Protein AF-A0A257M3D2-F1 (afdb_monomer)

Foldseek 3Di:
DWDDDDPKIWDADPVVRDIDIDDPDLPLVVVLCVQVPPDDDCCQSPQQHQPCPLPHGSVNCVAFQHRSNDNDDLQQWDWDFFAAPNATFIKIKTKGFPPWDWDQDQVQLWTWTDQDSNKIKTKFKDQPVPRRRFNKDWRDDDDRVCVVCPPGDDGDPGIDMTMITTPDHCVVRVGMDMDMDMDD

Mean predicted aligned error: 5.68 Å

Secondary structure (DSSP, 8-state):
-EEEETTEEEEE-TTT--EEEE----THHHHHHHHHTT---HHHHSTT--SS-SS--HHHHHHHT--TT-----S-SEEEEEEETTEEEEEEEEEEETT--EEEETTTTEEEEPPBTTBEEEEEEESSSS---B--EE--SSHHHHHHHTTPPPPPTTEEEEEEE-SS-TTT-S--EEEEEEE-

Sequence (184 aa):
WTKLDGANTWTFSQTT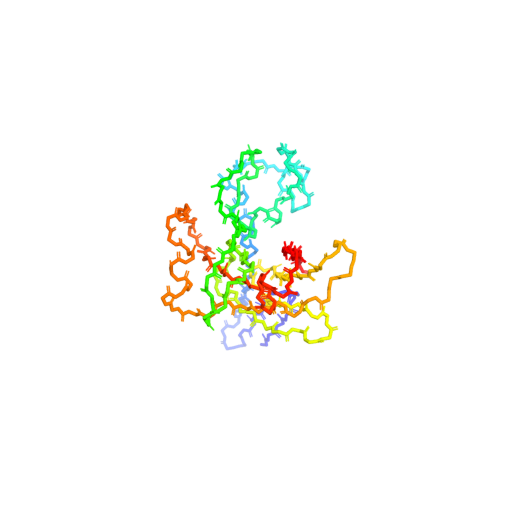GLLTLAVVTDPFIPWAATYFGAETNPAIIGKAADPDNDGLNNLAEFALNSAPNSSSNAGKIVGKVATVGGNSVLTLTLPVRNGATFTDDLTTHEEVSALTDGLIYRIQGTTDLSAWTLDVSEVGAGAERDAIQLGLPALDTGWTYRTFRAPGSVSSSASDFLRVKVTE

Radius of gyration: 19.45 Å; Cα contacts (8 Å, |Δi|>4): 367; chains: 1; bounding box: 41×32×67 Å

pLDDT: mean 93.88, std 5.86, range [67.69, 98.75]

Solvent-accessible surface area (backbone atoms only — not comparable to full-atom values): 10625 Å² total; per-residue (Å²): 91,76,45,76,60,85,80,25,39,37,39,39,40,84,92,76,73,45,76,45,74,49,71,66,74,62,58,58,59,69,52,50,37,75,79,54,58,87,68,78,55,56,72,55,76,25,55,84,15,47,64,48,69,66,85,54,27,38,46,50,22,65,45,43,75,54,56,72,81,45,64,66,84,77,62,53,67,45,75,47,78,43,64,55,96,89,30,48,20,51,28,42,32,33,40,33,51,60,86,58,48,72,44,77,36,80,90,60,16,23,30,33,34,48,82,38,84,70,32,31,45,38,34,38,15,19,65,74,89,74,60,54,63,32,56,29,43,72,56,61,91,50,70,56,42,52,62,71,55,58,88,55,60,86,71,62,95,63,46,43,83,46,40,34,29,52,65,78,30,55,92,81,42,94,50,78,46,77,50,78,47,74,46,113

Structure (mmCIF, N/CA/C/O backbone):
data_AF-A0A257M3D2-F1
#
_entry.id   AF-A0A257M3D2-F1
#
loop_
_atom_site.group_PDB
_atom_site.id
_atom_site.type_symbol
_atom_site.label_atom_id
_atom_site.label_alt_id
_atom_site.label_comp_id
_atom_site.label_asym_id
_atom_site.label_entity_id
_atom_site.label_seq_id
_atom_site.pdbx_PDB_ins_code
_atom_site.Cartn_x
_atom_site.Cartn_y
_atom_site.Cartn_z
_atom_site.occupancy
_atom_site.B_iso_or_equiv
_atom_site.auth_seq_id
_atom_site.auth_comp_id
_atom_site.auth_asym_id
_atom_site.auth_atom_id
_atom_site.pdbx_PDB_model_num
ATOM 1 N N . TRP A 1 1 ? 6.327 -1.575 37.706 1.00 88.31 1 TRP A N 1
ATOM 2 C CA . TRP A 1 1 ? 6.588 -2.671 36.755 1.00 88.31 1 TRP A CA 1
ATOM 3 C C . TRP A 1 1 ? 5.815 -2.396 35.478 1.00 88.31 1 TRP A C 1
ATOM 5 O O . TRP A 1 1 ? 4.838 -1.655 35.528 1.00 88.31 1 TRP A O 1
ATOM 15 N N . THR A 1 2 ? 6.249 -2.963 34.357 1.00 88.69 2 THR A N 1
ATOM 16 C CA . THR A 1 2 ? 5.555 -2.895 33.065 1.00 88.69 2 THR A CA 1
ATOM 17 C C . THR A 1 2 ? 5.035 -4.278 32.680 1.00 88.69 2 THR A C 1
ATOM 19 O O . THR A 1 2 ? 5.714 -5.277 32.918 1.00 88.69 2 THR A O 1
ATOM 22 N N . LYS A 1 3 ? 3.819 -4.352 32.132 1.00 89.19 3 LYS A N 1
ATOM 23 C CA . LYS A 1 3 ? 3.257 -5.568 31.529 1.00 89.19 3 LYS A CA 1
ATOM 24 C C . LYS A 1 3 ? 2.791 -5.244 30.122 1.00 89.19 3 LYS A C 1
ATOM 26 O O . LYS A 1 3 ? 2.023 -4.305 29.927 1.00 89.19 3 LYS A O 1
ATOM 31 N N . LEU A 1 4 ? 3.239 -6.059 29.181 1.00 82.19 4 LEU A N 1
ATOM 32 C CA . LEU A 1 4 ? 2.718 -6.075 27.825 1.00 82.19 4 LEU A CA 1
ATOM 33 C C . LEU A 1 4 ? 1.495 -6.993 27.779 1.00 82.19 4 LEU A C 1
ATOM 35 O O . LEU A 1 4 ? 1.513 -8.086 28.351 1.00 82.19 4 LEU A O 1
ATOM 39 N N . ASP A 1 5 ? 0.437 -6.525 27.134 1.00 77.12 5 ASP A N 1
ATOM 40 C CA . ASP A 1 5 ? -0.789 -7.275 26.876 1.00 77.12 5 ASP A CA 1
ATOM 41 C C . ASP A 1 5 ? -1.184 -7.050 25.413 1.00 77.12 5 ASP A C 1
ATOM 43 O O . ASP A 1 5 ? -1.788 -6.036 25.057 1.00 77.12 5 ASP A O 1
ATOM 47 N N . GLY A 1 6 ? -0.705 -7.933 24.534 1.00 74.88 6 GLY A N 1
ATOM 48 C CA . GLY A 1 6 ? -0.638 -7.644 23.101 1.00 74.88 6 GLY A CA 1
ATOM 49 C C . GLY A 1 6 ? 0.249 -6.422 22.830 1.00 74.88 6 GLY A C 1
ATOM 50 O O . GLY A 1 6 ? 1.371 -6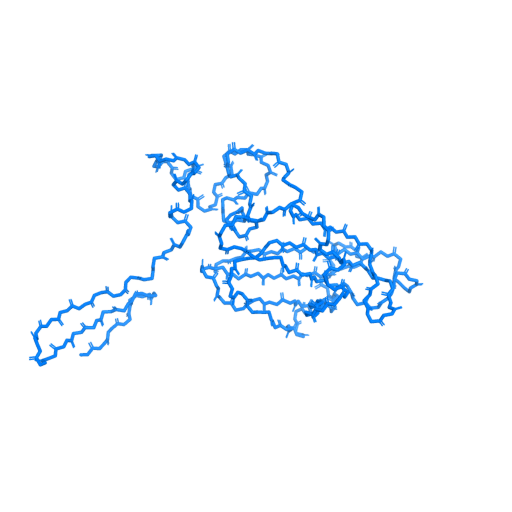.344 23.329 1.00 74.88 6 GLY A O 1
ATOM 51 N N . ALA A 1 7 ? -0.268 -5.458 22.064 1.00 67.69 7 ALA A N 1
ATOM 52 C CA . ALA A 1 7 ? 0.406 -4.185 21.794 1.00 67.69 7 ALA A CA 1
ATOM 53 C C . ALA A 1 7 ? 0.253 -3.160 22.940 1.00 67.69 7 ALA A C 1
ATOM 55 O O . ALA A 1 7 ? 0.962 -2.156 22.978 1.00 67.69 7 ALA A O 1
ATOM 56 N N . ASN A 1 8 ? -0.648 -3.401 23.897 1.00 80.12 8 ASN A N 1
ATOM 57 C CA . ASN A 1 8 ? -0.895 -2.473 24.994 1.00 80.12 8 ASN A CA 1
ATOM 58 C C . ASN A 1 8 ? 0.173 -2.598 26.081 1.00 80.12 8 ASN A C 1
ATOM 60 O O . ASN A 1 8 ? 0.628 -3.695 26.412 1.00 80.12 8 ASN A O 1
ATOM 64 N N . THR A 1 9 ? 0.525 -1.469 26.695 1.00 87.56 9 THR A N 1
ATOM 65 C CA . THR A 1 9 ? 1.480 -1.433 27.808 1.00 87.56 9 THR A CA 1
ATOM 66 C C . THR A 1 9 ? 0.815 -0.916 29.072 1.00 87.56 9 THR A C 1
ATOM 68 O O . THR A 1 9 ? 0.403 0.240 29.157 1.00 87.56 9 THR A O 1
ATOM 71 N N . TRP A 1 10 ? 0.777 -1.762 30.094 1.00 92.06 10 TRP A N 1
ATOM 72 C CA . TRP A 1 10 ? 0.403 -1.387 31.450 1.00 92.06 10 TRP A CA 1
ATOM 73 C C . TRP A 1 10 ? 1.654 -0.996 32.231 1.00 92.06 10 TRP A C 1
ATOM 75 O O . TRP A 1 10 ? 2.593 -1.788 32.319 1.00 92.06 10 TRP A O 1
ATOM 85 N N . THR A 1 11 ? 1.673 0.190 32.836 1.00 94.50 11 THR A N 1
ATOM 86 C CA . THR A 1 11 ? 2.779 0.648 33.687 1.00 94.50 11 THR A CA 1
ATOM 87 C C . THR A 1 11 ? 2.272 0.961 35.083 1.00 94.50 11 THR A C 1
ATOM 89 O O . THR A 1 11 ? 1.481 1.877 35.281 1.00 94.50 11 THR A O 1
ATOM 92 N N . PHE A 1 12 ? 2.756 0.214 36.072 1.00 94.88 12 PHE A N 1
ATOM 93 C CA . PHE A 1 12 ? 2.520 0.505 37.481 1.00 94.88 12 PHE A CA 1
ATOM 94 C C . PHE A 1 12 ? 3.726 1.216 38.101 1.00 94.88 12 PHE A C 1
ATOM 96 O O . PHE A 1 12 ? 4.838 0.672 38.115 1.00 94.88 12 PHE A O 1
ATOM 103 N N . SER A 1 13 ? 3.500 2.400 38.663 1.00 94.69 13 SER A N 1
ATOM 104 C CA . SER A 1 13 ? 4.491 3.154 39.431 1.00 94.69 13 SER A CA 1
ATOM 105 C C . SER A 1 13 ? 4.363 2.836 40.920 1.00 94.69 13 SER A C 1
ATOM 107 O O . SER A 1 13 ? 3.359 3.166 41.544 1.00 94.69 13 SER A O 1
ATOM 109 N N . GLN A 1 14 ? 5.395 2.233 41.517 1.00 94.44 14 GLN A N 1
ATOM 110 C CA . GLN A 1 14 ? 5.414 1.964 42.963 1.00 94.44 14 GLN A CA 1
ATOM 111 C C . GLN A 1 14 ? 5.557 3.247 43.795 1.00 94.44 14 GLN A C 1
ATOM 113 O O . GLN A 1 14 ? 5.056 3.306 44.911 1.00 94.44 14 GLN A O 1
ATOM 118 N N . THR A 1 15 ? 6.194 4.283 43.243 1.00 95.62 15 THR A N 1
ATOM 119 C CA . THR A 1 15 ? 6.400 5.569 43.925 1.00 95.62 15 THR A CA 1
ATOM 120 C C . THR A 1 15 ? 5.101 6.357 44.073 1.00 95.62 15 THR A C 1
ATOM 122 O O . THR A 1 15 ? 4.906 7.038 45.073 1.00 95.62 15 THR A O 1
ATOM 125 N N . THR A 1 16 ? 4.214 6.280 43.077 1.00 94.75 16 THR A N 1
ATOM 126 C CA . THR A 1 16 ? 2.962 7.056 43.050 1.00 94.75 16 THR A CA 1
ATOM 127 C C . THR A 1 16 ? 1.711 6.205 43.255 1.00 94.75 16 THR A C 1
ATOM 129 O O . THR A 1 16 ? 0.630 6.758 43.423 1.00 94.75 16 THR A O 1
ATOM 132 N N . GLY A 1 17 ? 1.825 4.874 43.210 1.00 94.25 17 GLY A N 1
ATOM 133 C CA . GLY A 1 17 ? 0.690 3.946 43.247 1.00 94.25 17 GLY A CA 1
ATOM 134 C C . GLY A 1 17 ? -0.186 3.972 41.987 1.00 94.25 17 GLY A C 1
ATOM 135 O O . GLY A 1 17 ? -1.266 3.388 41.988 1.00 94.25 17 GLY A O 1
ATOM 136 N N . LEU A 1 18 ? 0.248 4.655 40.921 1.00 95.44 18 LEU A N 1
ATOM 137 C CA . LEU A 1 18 ? -0.560 4.891 39.726 1.00 95.44 18 LEU A CA 1
ATOM 138 C C . LEU A 1 18 ? -0.346 3.789 38.682 1.00 95.44 18 LEU A C 1
ATOM 140 O O . LEU A 1 18 ? 0.791 3.404 38.395 1.00 95.44 18 LEU A O 1
ATOM 144 N N . LEU A 1 19 ? -1.447 3.313 38.101 1.00 93.94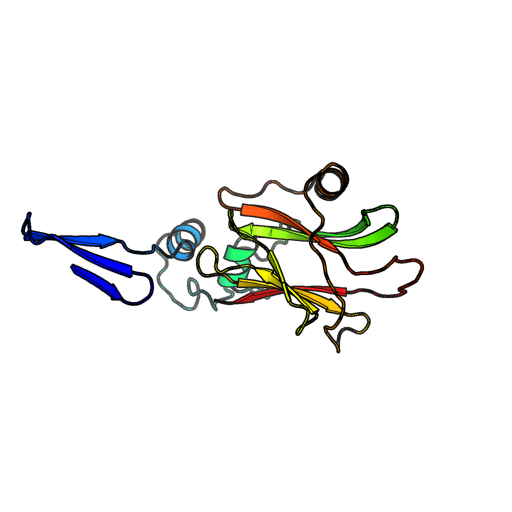 19 LEU A N 1
ATOM 145 C CA . LEU A 1 19 ? -1.467 2.400 36.962 1.00 93.94 19 LEU A CA 1
ATOM 146 C C . LEU A 1 19 ? -1.846 3.184 35.700 1.00 93.94 19 LEU A C 1
ATOM 148 O O . LEU A 1 19 ? -2.941 3.740 35.635 1.00 93.94 19 LEU A O 1
ATOM 152 N N . THR A 1 20 ? -0.961 3.230 34.706 1.00 91.44 20 THR A N 1
ATOM 153 C CA . THR A 1 20 ? -1.257 3.786 33.380 1.00 91.44 20 THR A CA 1
ATOM 154 C C . THR A 1 20 ? -1.406 2.674 32.352 1.00 91.44 20 THR A C 1
ATOM 156 O O . THR A 1 20 ? -0.678 1.681 32.380 1.00 91.44 20 THR A O 1
ATOM 159 N N . LEU A 1 21 ? -2.349 2.857 31.430 1.00 87.75 21 LEU A N 1
ATOM 160 C CA . LEU A 1 21 ? -2.518 2.029 30.244 1.00 87.75 21 LEU A CA 1
ATOM 161 C C . LEU A 1 21 ? -2.168 2.876 29.021 1.00 87.75 21 LEU A C 1
ATOM 163 O O . LEU A 1 21 ? -2.857 3.849 28.724 1.00 87.75 21 LEU A O 1
ATOM 167 N N . ALA A 1 22 ? -1.110 2.498 28.314 1.00 79.88 22 ALA A N 1
ATOM 168 C CA . ALA A 1 22 ? -0.870 2.954 26.955 1.00 79.88 22 ALA A CA 1
ATOM 169 C C . ALA A 1 22 ? -1.560 1.970 26.006 1.00 79.88 22 ALA A C 1
ATOM 171 O O . ALA A 1 22 ? -1.085 0.846 25.821 1.00 79.88 22 ALA A O 1
ATOM 172 N N . VAL A 1 23 ? -2.709 2.378 25.463 1.00 74.31 23 VAL A N 1
ATOM 173 C CA . VAL A 1 23 ? -3.402 1.622 24.416 1.00 74.31 23 VAL A CA 1
ATOM 174 C C . VAL A 1 23 ? -2.720 1.929 23.092 1.00 74.31 23 VAL A C 1
ATOM 176 O O . VAL A 1 23 ? -2.618 3.098 22.719 1.00 74.31 23 VAL A O 1
ATOM 179 N N . VAL A 1 24 ? -2.280 0.901 22.370 1.00 67.75 24 VAL A N 1
ATOM 180 C CA . VAL A 1 24 ? -1.992 1.067 20.944 1.00 67.75 24 VAL A CA 1
ATOM 181 C C . VAL A 1 24 ? -3.347 1.138 20.262 1.00 67.75 24 VAL A C 1
ATOM 183 O O . VAL A 1 24 ? -4.040 0.135 20.108 1.00 67.75 24 VAL A O 1
ATOM 186 N N . THR A 1 25 ? -3.783 2.360 19.969 1.00 77.00 25 THR A N 1
ATOM 187 C CA . THR A 1 25 ? -5.031 2.590 19.252 1.00 77.00 25 THR A CA 1
ATOM 188 C C . THR A 1 25 ? -4.848 2.102 17.831 1.00 77.00 25 THR A C 1
ATOM 190 O O . THR A 1 25 ? -3.995 2.625 17.120 1.00 77.00 25 THR A O 1
ATOM 193 N N . ASP A 1 26 ? -5.651 1.123 17.436 1.00 87.75 26 ASP A N 1
ATOM 194 C CA . ASP A 1 26 ? -5.746 0.679 16.055 1.00 87.75 26 ASP A CA 1
ATOM 195 C C . ASP A 1 26 ? -6.258 1.838 15.181 1.00 87.75 26 ASP A C 1
ATOM 197 O O . ASP A 1 26 ? -7.426 2.223 15.321 1.00 87.75 26 ASP A O 1
ATOM 201 N N . PRO A 1 27 ? -5.419 2.435 14.313 1.00 92.75 27 PRO A N 1
ATOM 202 C CA . PRO A 1 27 ? -5.806 3.614 13.543 1.00 92.75 27 PRO A CA 1
ATOM 203 C C . PRO A 1 27 ? -6.872 3.307 12.483 1.00 92.75 27 PRO A C 1
ATOM 205 O O . PRO A 1 27 ? -7.515 4.236 11.992 1.00 92.75 27 PRO A O 1
ATOM 208 N N . PHE A 1 28 ? -7.119 2.024 12.190 1.00 95.00 28 PHE A N 1
ATOM 209 C CA . PHE A 1 28 ? -8.242 1.577 11.372 1.00 95.00 28 PHE A CA 1
ATOM 210 C C . PHE A 1 28 ? -9.592 2.008 11.960 1.00 95.00 28 PHE A C 1
ATOM 212 O O . PHE A 1 28 ? -10.475 2.433 11.224 1.00 95.00 28 PHE A O 1
ATOM 219 N N . ILE A 1 29 ? -9.770 1.938 13.284 1.00 92.88 29 ILE A N 1
ATOM 220 C CA . ILE A 1 29 ? -11.063 2.206 13.936 1.00 92.88 29 ILE A CA 1
ATOM 221 C C . ILE A 1 29 ? -11.541 3.654 13.730 1.00 92.88 29 ILE A C 1
ATOM 223 O O . ILE A 1 29 ? -12.658 3.840 13.239 1.00 92.88 29 ILE A O 1
ATOM 227 N N . PRO A 1 30 ? -10.752 4.697 14.065 1.00 93.50 30 PRO A N 1
ATOM 228 C CA . PRO A 1 30 ? -11.169 6.069 13.799 1.00 93.50 30 PRO A CA 1
ATOM 229 C C . PRO A 1 30 ? -11.277 6.369 12.301 1.00 93.50 30 PRO A C 1
ATOM 231 O O . PRO A 1 30 ? -12.110 7.189 11.935 1.00 93.50 30 PRO A O 1
ATOM 234 N N . TRP A 1 31 ? -10.494 5.707 11.439 1.00 96.38 31 TRP A N 1
ATOM 235 C CA . TRP A 1 31 ? -10.638 5.828 9.985 1.00 96.38 31 TRP A CA 1
ATOM 236 C C . TRP A 1 31 ? -11.972 5.259 9.491 1.00 96.38 31 TRP A C 1
ATOM 238 O O . TRP A 1 31 ? -12.721 5.959 8.823 1.00 96.38 31 TRP A O 1
ATOM 248 N N . ALA A 1 32 ? -12.338 4.036 9.872 1.00 96.62 32 ALA A N 1
ATOM 249 C CA . ALA A 1 32 ? -13.603 3.427 9.459 1.00 96.62 32 ALA A CA 1
ATOM 250 C C . ALA A 1 32 ? -14.804 4.283 9.906 1.00 96.62 32 ALA A C 1
ATOM 252 O O . ALA A 1 32 ? -15.759 4.485 9.152 1.00 96.62 32 ALA A O 1
ATOM 253 N N . ALA A 1 33 ? -14.723 4.881 11.099 1.00 95.56 33 ALA A N 1
ATOM 254 C CA . ALA A 1 33 ? -15.749 5.787 11.603 1.00 95.56 33 ALA A CA 1
ATOM 255 C C . ALA A 1 33 ? -15.950 7.046 10.731 1.00 95.56 33 ALA A C 1
ATOM 257 O O . ALA A 1 33 ? -17.055 7.590 10.725 1.00 95.56 33 ALA A O 1
ATOM 258 N N . THR A 1 34 ? -14.952 7.503 9.956 1.00 97.00 34 THR A N 1
ATOM 259 C CA . THR A 1 34 ? -15.144 8.649 9.042 1.00 97.00 34 THR A CA 1
ATOM 260 C C . THR A 1 34 ? -16.007 8.316 7.827 1.00 97.00 34 THR A C 1
ATOM 262 O O . THR A 1 34 ? -16.576 9.231 7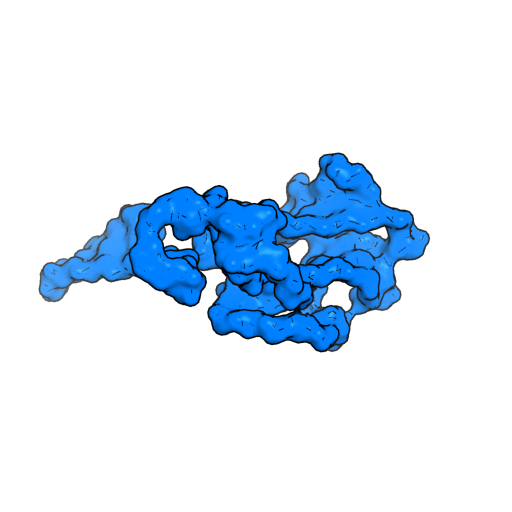.237 1.00 97.00 34 THR A O 1
ATOM 265 N N . TYR A 1 35 ? -16.129 7.036 7.463 1.00 97.12 35 TYR A N 1
ATOM 266 C CA . TYR A 1 35 ? -16.923 6.584 6.312 1.00 97.12 35 TYR A CA 1
ATOM 267 C C . TYR A 1 35 ? -18.277 6.006 6.713 1.00 97.12 35 TYR A C 1
ATOM 269 O O . TYR A 1 35 ? -19.265 6.204 6.005 1.00 97.12 35 TYR A O 1
ATOM 277 N N . PHE A 1 36 ? -18.335 5.320 7.856 1.00 97.19 36 PHE A N 1
ATOM 278 C CA . PHE A 1 36 ? -19.529 4.596 8.294 1.00 97.19 36 PHE A CA 1
ATOM 279 C C . PHE A 1 36 ? -20.231 5.217 9.510 1.00 97.19 36 PHE A C 1
ATOM 281 O O . PHE A 1 36 ? -21.312 4.774 9.901 1.00 97.19 36 PHE A O 1
ATOM 288 N N . GLY A 1 37 ? -19.660 6.261 10.119 1.00 95.31 37 GLY A N 1
ATOM 289 C CA . GLY A 1 37 ? -20.262 6.951 11.257 1.00 95.31 37 GLY A CA 1
ATOM 290 C C . GLY A 1 37 ? -20.480 6.024 12.456 1.00 95.31 37 GLY A C 1
ATOM 291 O O . GLY A 1 37 ? -19.528 5.487 13.013 1.00 95.31 37 GLY A O 1
ATOM 292 N N . ALA A 1 38 ? -21.741 5.866 12.871 1.00 93.75 38 ALA A N 1
ATOM 293 C CA . ALA A 1 38 ? -22.139 5.061 14.030 1.00 93.75 38 ALA A CA 1
ATOM 294 C C . ALA A 1 38 ? -22.513 3.604 13.685 1.00 93.75 38 ALA A C 1
ATOM 296 O O . ALA A 1 38 ? -23.117 2.921 14.513 1.00 93.75 38 ALA A O 1
ATOM 297 N N . GLU A 1 39 ? -22.208 3.136 12.472 1.00 96.69 39 GLU A N 1
ATOM 298 C CA . GLU A 1 39 ? -22.408 1.736 12.092 1.00 96.69 39 GLU A CA 1
ATOM 299 C C . GLU A 1 39 ? -21.626 0.790 13.019 1.00 96.69 39 GLU A C 1
ATOM 301 O O . GLU A 1 39 ? -20.524 1.095 13.474 1.00 96.69 39 GLU A O 1
ATOM 306 N N . THR A 1 40 ? -22.207 -0.375 13.305 1.00 94.31 40 THR A N 1
ATOM 307 C CA . THR A 1 40 ? -21.636 -1.385 14.212 1.00 94.31 40 THR A CA 1
ATOM 308 C C . THR A 1 40 ? -21.616 -2.791 13.619 1.00 94.31 40 THR A C 1
ATOM 310 O O . THR A 1 40 ? -21.015 -3.686 14.211 1.00 94.31 40 THR A O 1
ATOM 313 N N . ASN A 1 41 ? -22.245 -3.011 12.462 1.00 96.44 41 ASN A N 1
ATOM 314 C CA . ASN A 1 41 ? -22.294 -4.306 11.805 1.00 96.44 41 ASN A CA 1
ATOM 315 C C . ASN A 1 41 ? -20.893 -4.732 11.322 1.00 96.44 41 ASN A C 1
ATOM 317 O O . ASN A 1 41 ? -20.356 -4.116 10.397 1.00 96.44 41 ASN A O 1
ATOM 321 N N . PRO A 1 42 ? -20.311 -5.823 11.856 1.00 94.31 42 PRO A N 1
ATOM 322 C CA . PRO A 1 42 ? -18.978 -6.276 11.459 1.00 94.31 42 PRO A CA 1
ATOM 323 C C . PRO A 1 42 ? -18.866 -6.671 9.982 1.00 94.31 42 PRO A C 1
ATOM 325 O O . PRO A 1 42 ? -17.773 -6.626 9.431 1.00 94.31 42 PRO A O 1
ATOM 328 N N . ALA A 1 43 ? -19.978 -7.029 9.331 1.00 96.75 43 ALA A N 1
ATOM 329 C CA . ALA A 1 43 ? -20.008 -7.305 7.894 1.00 96.75 43 ALA A CA 1
ATOM 330 C C . ALA A 1 43 ? -19.944 -6.035 7.026 1.00 96.75 43 ALA A C 1
ATOM 332 O O . ALA A 1 43 ? -19.881 -6.149 5.809 1.00 96.75 43 ALA A O 1
ATOM 333 N N . ILE A 1 44 ? -19.982 -4.847 7.640 1.00 97.50 44 ILE A N 1
ATOM 334 C CA . ILE A 1 44 ? -19.838 -3.548 6.972 1.00 97.50 44 ILE A CA 1
ATOM 335 C C . ILE A 1 44 ? -18.540 -2.876 7.416 1.00 97.50 44 ILE A C 1
ATOM 337 O O . ILE A 1 44 ? -17.737 -2.503 6.576 1.00 97.50 44 ILE A O 1
ATOM 341 N N . ILE A 1 45 ? -18.304 -2.760 8.728 1.00 97.19 45 ILE A N 1
ATOM 342 C CA . ILE A 1 45 ? -17.157 -2.010 9.280 1.00 97.19 45 ILE A CA 1
ATOM 343 C C . ILE A 1 45 ? -15.933 -2.877 9.594 1.00 97.19 45 ILE A C 1
ATOM 345 O O . ILE A 1 45 ? -14.885 -2.363 9.982 1.00 97.19 45 ILE A O 1
ATOM 349 N N . GLY A 1 46 ? -16.053 -4.202 9.503 1.00 95.50 46 GLY A N 1
ATOM 350 C CA . GLY A 1 46 ? -14.959 -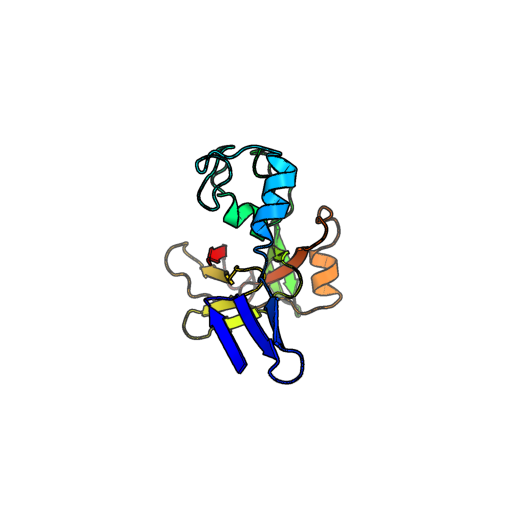5.110 9.836 1.00 95.50 46 GLY A CA 1
ATOM 351 C C . GLY A 1 46 ? -13.834 -5.038 8.809 1.00 95.50 46 GLY A C 1
ATOM 352 O O . GLY A 1 46 ? -14.080 -4.859 7.625 1.00 95.50 46 GLY A O 1
ATOM 353 N N . LYS A 1 47 ? -12.588 -5.246 9.240 1.00 96.62 47 LYS A N 1
ATOM 354 C CA . LYS A 1 47 ? -11.393 -5.234 8.372 1.00 96.62 47 LYS A CA 1
ATOM 355 C C . LYS A 1 47 ? -11.494 -6.143 7.139 1.00 96.62 47 LYS A C 1
ATOM 357 O O . LYS A 1 47 ? -10.960 -5.812 6.089 1.00 96.62 47 LYS A O 1
ATOM 362 N N . ALA A 1 48 ? -12.183 -7.277 7.268 1.00 97.00 48 ALA A N 1
ATOM 363 C CA . ALA A 1 48 ? -12.377 -8.248 6.191 1.00 97.00 48 ALA A CA 1
ATOM 364 C C . ALA A 1 48 ? -13.657 -8.026 5.361 1.00 97.00 48 ALA A C 1
ATOM 366 O O . ALA A 1 48 ? -13.903 -8.797 4.437 1.00 97.00 48 ALA A O 1
ATOM 367 N N . ALA A 1 49 ? -14.481 -7.034 5.704 1.00 98.06 49 ALA A N 1
ATOM 368 C CA . ALA A 1 49 ? -15.674 -6.693 4.940 1.00 98.06 49 ALA A CA 1
ATOM 369 C C . ALA A 1 49 ? -15.312 -5.887 3.686 1.00 98.06 49 ALA A C 1
ATOM 371 O O . ALA A 1 49 ? -14.352 -5.124 3.711 1.00 98.06 49 ALA A O 1
ATOM 372 N N . ASP A 1 50 ? -16.110 -6.064 2.638 1.00 97.88 50 ASP A N 1
ATOM 373 C CA . ASP A 1 50 ? -16.084 -5.328 1.367 1.00 97.88 50 ASP A CA 1
ATOM 374 C C . ASP A 1 50 ? -17.541 -4.910 1.080 1.00 97.88 50 ASP A C 1
ATOM 376 O O . ASP A 1 50 ? -18.297 -5.649 0.440 1.00 97.88 50 ASP A O 1
ATOM 380 N N . PRO A 1 51 ? -18.031 -3.833 1.722 1.00 98.00 51 PRO A N 1
ATOM 381 C CA . PRO A 1 51 ? -19.444 -3.471 1.659 1.00 98.00 51 PRO A CA 1
ATOM 382 C C . PRO A 1 51 ? -19.843 -2.793 0.340 1.00 98.00 51 PRO A C 1
ATOM 384 O O . PRO A 1 51 ? -21.030 -2.807 -0.002 1.00 98.00 51 PRO A O 1
ATOM 387 N N . ASP A 1 52 ? -18.902 -2.211 -0.402 1.00 97.19 52 ASP A N 1
ATOM 388 C CA . ASP A 1 52 ? -19.150 -1.581 -1.703 1.00 97.19 52 ASP A CA 1
ATOM 389 C C . ASP A 1 52 ? -18.879 -2.509 -2.904 1.00 97.19 52 ASP A C 1
ATOM 391 O O . ASP A 1 52 ? -19.314 -2.200 -4.018 1.00 97.19 52 ASP A O 1
ATOM 395 N N . ASN A 1 53 ? -18.344 -3.706 -2.646 1.00 96.25 53 ASN A N 1
ATOM 396 C CA . ASN A 1 53 ? -18.148 -4.816 -3.579 1.00 96.25 53 ASN A CA 1
ATOM 397 C C . ASN A 1 53 ? -17.191 -4.477 -4.725 1.00 96.25 53 ASN A C 1
ATOM 399 O O . ASN A 1 53 ? -17.443 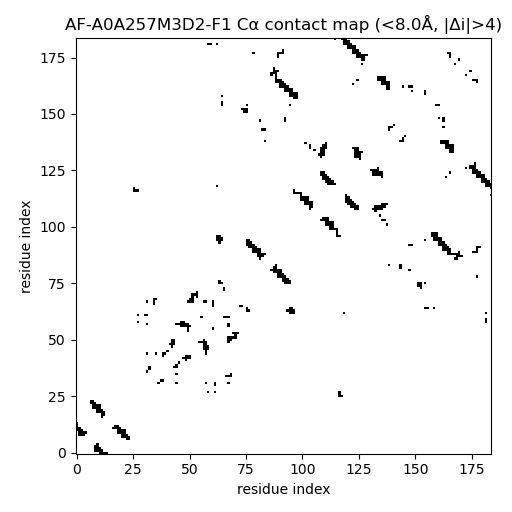-4.843 -5.881 1.00 96.25 53 ASN A O 1
ATOM 403 N N . ASP A 1 54 ? -16.107 -3.771 -4.417 1.00 95.69 54 ASP A N 1
ATOM 404 C CA . ASP A 1 54 ? -15.069 -3.426 -5.389 1.00 95.69 54 ASP A CA 1
ATOM 405 C C . ASP A 1 54 ? -13.895 -4.428 -5.412 1.00 95.69 54 ASP A C 1
ATOM 407 O O . ASP A 1 54 ? -13.033 -4.377 -6.297 1.00 95.69 54 ASP A O 1
ATOM 411 N N . GLY A 1 55 ? -13.917 -5.409 -4.502 1.00 94.88 55 GLY A N 1
ATOM 412 C CA . GLY A 1 55 ? -12.908 -6.451 -4.359 1.00 94.88 55 GLY A CA 1
ATOM 413 C C . GLY A 1 55 ? -11.775 -6.093 -3.395 1.00 94.88 55 GLY A C 1
ATOM 414 O O . GLY A 1 55 ? -10.890 -6.930 -3.179 1.00 94.88 55 GLY A O 1
ATOM 415 N N . LEU A 1 56 ? -11.779 -4.893 -2.813 1.00 95.94 56 LEU A N 1
ATOM 416 C CA . LEU A 1 56 ? -10.915 -4.498 -1.711 1.00 95.94 56 LEU A CA 1
ATOM 417 C C . LEU A 1 56 ? -11.710 -4.560 -0.410 1.00 95.94 56 LEU A C 1
ATOM 419 O O . LEU A 1 56 ? -12.789 -4.007 -0.272 1.00 95.94 56 LEU A O 1
ATOM 423 N N . ASN A 1 57 ? -11.155 -5.245 0.587 1.00 97.44 57 ASN A N 1
ATOM 424 C CA . ASN A 1 57 ? -11.730 -5.169 1.920 1.00 97.44 57 ASN A CA 1
ATOM 425 C C . ASN A 1 57 ? -11.289 -3.881 2.627 1.00 97.44 57 ASN A C 1
ATOM 427 O O . ASN A 1 57 ? -10.259 -3.287 2.297 1.00 97.44 57 ASN A O 1
ATOM 431 N N . ASN A 1 58 ? -12.008 -3.519 3.686 1.00 98.12 58 ASN A N 1
ATOM 432 C CA . ASN A 1 58 ? -11.733 -2.324 4.476 1.00 98.12 58 ASN A CA 1
ATOM 433 C C . ASN A 1 58 ? -10.265 -2.230 4.940 1.00 98.12 58 ASN A C 1
ATOM 435 O O . ASN A 1 58 ? -9.727 -1.131 5.051 1.00 98.12 58 ASN A O 1
ATOM 439 N N . LEU A 1 59 ? -9.593 -3.355 5.234 1.00 97.50 59 LEU A N 1
ATOM 440 C CA . LEU A 1 59 ? -8.171 -3.358 5.601 1.00 97.50 59 LEU A CA 1
ATOM 441 C C . LEU A 1 59 ? -7.284 -2.871 4.448 1.00 97.50 59 LEU A C 1
ATOM 443 O O . LEU A 1 59 ? -6.408 -2.029 4.655 1.00 97.50 59 LEU A O 1
ATOM 447 N N . ALA A 1 60 ? -7.499 -3.406 3.245 1.00 97.62 60 ALA A N 1
ATOM 448 C CA . ALA A 1 60 ? -6.771 -2.999 2.052 1.00 97.62 60 ALA A CA 1
ATOM 449 C C . ALA A 1 60 ? -7.048 -1.529 1.721 1.00 97.62 60 ALA A C 1
ATOM 451 O O . ALA A 1 60 ? -6.127 -0.788 1.384 1.00 97.62 60 ALA A O 1
ATOM 452 N N . GLU A 1 61 ? -8.284 -1.074 1.889 1.00 98.00 61 GLU A N 1
ATOM 453 C CA . GLU A 1 61 ? -8.644 0.317 1.635 1.00 98.00 61 GLU A CA 1
ATOM 454 C C . GLU A 1 61 ? -8.072 1.292 2.659 1.00 98.00 61 GLU A C 1
ATOM 456 O O . GLU A 1 61 ? -7.569 2.355 2.282 1.00 98.00 61 GLU A O 1
ATOM 461 N N . PHE A 1 62 ? -8.041 0.903 3.935 1.00 98.12 62 PHE A N 1
ATOM 462 C CA . PHE A 1 62 ? -7.321 1.639 4.967 1.00 98.12 62 PHE A CA 1
ATOM 463 C C . PHE A 1 62 ? -5.830 1.732 4.638 1.00 98.12 62 PHE A C 1
ATOM 465 O O . PHE A 1 62 ? -5.224 2.795 4.760 1.00 98.12 62 PHE A O 1
ATOM 472 N N . ALA A 1 63 ? -5.217 0.646 4.178 1.00 98.31 63 ALA A N 1
ATOM 473 C CA . ALA A 1 63 ? -3.809 0.646 3.808 1.00 98.31 63 ALA A CA 1
ATOM 474 C C . ALA A 1 63 ? -3.522 1.552 2.597 1.00 98.31 63 ALA A C 1
ATOM 476 O O . ALA A 1 63 ? -2.557 2.318 2.605 1.00 98.31 63 ALA A O 1
ATOM 477 N N . LEU A 1 64 ? -4.392 1.507 1.587 1.00 98.19 64 LEU A N 1
ATOM 478 C CA . LEU A 1 64 ? -4.172 2.093 0.262 1.00 98.19 64 LEU A CA 1
ATOM 479 C C . LEU A 1 64 ? -4.929 3.412 0.036 1.00 98.19 64 LEU A C 1
ATOM 481 O O . LEU A 1 64 ? -5.011 3.890 -1.093 1.00 98.19 64 LEU A O 1
ATOM 485 N N . ASN A 1 65 ? -5.449 4.022 1.103 1.00 98.12 65 ASN A N 1
ATOM 486 C CA . ASN A 1 65 ? -6.160 5.301 1.085 1.00 98.12 65 ASN A CA 1
ATOM 487 C C . ASN A 1 65 ? -7.343 5.353 0.091 1.00 98.12 65 ASN A C 1
ATOM 489 O O . ASN A 1 65 ? -7.522 6.341 -0.634 1.00 98.12 65 ASN A O 1
ATOM 493 N N . SER A 1 66 ? -8.137 4.282 0.070 1.00 96.94 66 SER A N 1
ATOM 494 C CA . SER A 1 66 ? -9.400 4.183 -0.675 1.00 96.94 66 SER A CA 1
ATOM 495 C C . SER A 1 66 ? -10.609 4.478 0.229 1.00 96.94 66 SER A C 1
ATOM 497 O O . SER A 1 66 ? -10.449 4.700 1.433 1.00 96.94 66 SER A O 1
ATOM 499 N N . ALA A 1 67 ? -11.795 4.580 -0.370 1.00 97.06 67 ALA A N 1
ATOM 500 C CA . ALA A 1 67 ? -13.039 4.917 0.304 1.00 97.06 67 ALA A CA 1
ATOM 501 C C . ALA A 1 67 ? -13.947 3.679 0.423 1.00 97.06 67 ALA A C 1
ATOM 503 O O . ALA A 1 67 ? -14.591 3.345 -0.565 1.00 97.06 67 ALA A O 1
ATOM 504 N N . PRO A 1 68 ? -14.129 3.113 1.631 1.00 97.50 68 PRO A N 1
ATOM 505 C CA . PRO A 1 68 ? -14.779 1.815 1.827 1.00 97.50 68 PRO A CA 1
ATOM 506 C C . PRO A 1 68 ? -16.287 1.767 1.673 1.00 97.50 68 PRO A C 1
ATOM 508 O O . PRO A 1 68 ? -16.957 0.827 2.077 1.00 97.50 68 PRO A O 1
ATOM 511 N N . ASN A 1 69 ? -16.865 2.826 1.144 1.00 96.50 69 ASN A N 1
ATOM 512 C CA . ASN A 1 69 ? -18.288 2.932 0.880 1.00 96.50 69 ASN A CA 1
ATOM 513 C C . ASN A 1 69 ? -18.542 3.376 -0.565 1.00 96.50 69 ASN A C 1
ATOM 515 O O . ASN A 1 69 ? -19.608 3.918 -0.869 1.00 96.50 69 ASN A O 1
ATOM 519 N N . SER A 1 70 ? -17.552 3.200 -1.440 1.00 96.62 70 SER A N 1
ATOM 520 C CA . SER A 1 70 ? -17.552 3.664 -2.814 1.00 96.62 70 SER A CA 1
ATOM 521 C C . SER A 1 70 ? -16.598 2.835 -3.678 1.00 96.62 70 SER A C 1
ATOM 523 O O . SER A 1 70 ? -15.406 3.121 -3.745 1.00 96.62 70 SER A O 1
ATOM 525 N N . SER A 1 71 ? -17.172 2.016 -4.559 1.00 94.88 71 SER A N 1
ATOM 526 C CA . SER A 1 71 ? -16.450 1.217 -5.563 1.00 94.88 71 SER A CA 1
ATOM 527 C C . SER A 1 71 ? -15.774 2.010 -6.697 1.00 94.88 71 SER A C 1
ATOM 529 O O . SER A 1 71 ? -15.397 1.471 -7.741 1.00 94.88 71 SER A O 1
ATOM 531 N N . SER A 1 72 ? -15.649 3.328 -6.540 1.00 93.62 72 SER A N 1
ATOM 532 C CA . SER A 1 72 ? -14.985 4.203 -7.503 1.00 93.62 72 SER A CA 1
ATOM 533 C C . SER A 1 72 ? -13.476 4.196 -7.294 1.00 93.62 72 SER A C 1
ATOM 535 O O . SER A 1 72 ? -12.980 4.586 -6.240 1.00 93.62 72 SER A O 1
ATOM 537 N N . ASN A 1 73 ? -12.722 3.881 -8.347 1.00 88.06 73 ASN A N 1
ATOM 538 C CA . ASN A 1 73 ? -11.266 3.979 -8.308 1.00 88.06 73 ASN A CA 1
ATOM 539 C C . ASN A 1 73 ? -10.817 5.450 -8.213 1.00 88.06 73 ASN A C 1
ATOM 541 O O . ASN A 1 73 ? -10.992 6.230 -9.151 1.00 88.06 73 ASN A O 1
ATOM 545 N N . ALA A 1 74 ? -10.180 5.812 -7.097 1.00 90.06 74 ALA A N 1
ATOM 546 C CA . ALA A 1 74 ? -9.674 7.162 -6.846 1.00 90.06 74 ALA A CA 1
ATOM 547 C C . ALA A 1 74 ? -8.410 7.530 -7.654 1.00 90.06 74 ALA A C 1
ATOM 549 O O . ALA A 1 74 ? -7.936 8.660 -7.561 1.00 90.06 74 ALA A O 1
ATOM 550 N N . GLY A 1 75 ? -7.826 6.596 -8.412 1.00 94.12 75 GLY A N 1
ATOM 551 C CA . GLY A 1 75 ? -6.624 6.812 -9.223 1.00 94.12 75 GLY A CA 1
ATOM 552 C C . GLY A 1 75 ? -5.328 6.940 -8.416 1.00 94.12 75 GLY A C 1
ATOM 553 O O . GLY A 1 75 ? -4.330 7.433 -8.937 1.00 94.12 75 GLY A O 1
ATOM 554 N N . LYS A 1 76 ? -5.334 6.526 -7.142 1.00 97.19 76 LYS A N 1
ATOM 555 C CA . LYS A 1 76 ? -4.182 6.630 -6.229 1.00 97.19 76 LYS A CA 1
ATOM 556 C C . LYS A 1 76 ? -3.173 5.483 -6.403 1.00 97.19 76 LYS A C 1
ATOM 558 O O . LYS A 1 76 ? -2.015 5.621 -6.033 1.00 97.19 76 LYS A O 1
ATOM 563 N N . ILE A 1 77 ? -3.573 4.358 -6.992 1.00 97.69 77 ILE A N 1
ATOM 564 C CA . ILE A 1 77 ? -2.662 3.254 -7.324 1.00 97.69 77 ILE A CA 1
ATOM 565 C C . ILE A 1 77 ? -2.396 3.295 -8.825 1.00 97.69 77 ILE A C 1
ATOM 567 O O . ILE A 1 77 ? -3.321 3.158 -9.625 1.00 97.69 77 ILE A O 1
ATOM 571 N N . VAL A 1 78 ? -1.138 3.493 -9.217 1.00 97.88 78 VAL A N 1
ATOM 572 C CA . VAL A 1 78 ? -0.755 3.703 -10.617 1.00 97.88 78 VAL A CA 1
ATOM 573 C C . VAL A 1 78 ? 0.438 2.837 -10.988 1.00 97.88 78 VAL A C 1
ATOM 575 O O . VAL A 1 78 ? 1.524 2.978 -10.429 1.00 97.88 78 VAL A O 1
ATOM 578 N N . GLY A 1 79 ? 0.241 1.974 -11.984 1.00 96.75 79 GLY A N 1
ATOM 579 C CA . GLY A 1 79 ? 1.317 1.283 -12.686 1.00 96.75 79 GLY A CA 1
ATOM 580 C C . GLY A 1 79 ? 1.699 2.031 -13.964 1.00 96.75 79 GLY A C 1
ATOM 581 O O . GLY A 1 79 ? 0.818 2.362 -14.757 1.00 96.75 79 GLY A O 1
ATOM 582 N N . LYS A 1 80 ? 2.988 2.307 -14.190 1.00 95.75 80 LYS A N 1
ATOM 583 C CA . LYS A 1 80 ? 3.464 2.895 -15.457 1.00 95.75 80 LYS A CA 1
ATOM 584 C C . LYS A 1 80 ? 4.924 2.576 -15.743 1.00 95.75 80 LYS A C 1
ATOM 586 O O . LYS A 1 80 ? 5.701 2.341 -14.819 1.00 95.75 80 LYS A O 1
ATOM 591 N N . VAL A 1 81 ? 5.309 2.636 -17.016 1.00 96.25 81 VAL A N 1
ATOM 592 C CA . VAL A 1 81 ? 6.725 2.622 -17.400 1.00 96.25 81 VAL A CA 1
ATOM 593 C C . VAL A 1 81 ? 7.338 3.989 -17.105 1.00 96.25 81 VAL A C 1
ATOM 595 O O . VAL A 1 81 ? 6.788 5.016 -17.504 1.00 96.25 81 VAL A O 1
ATOM 598 N N . ALA A 1 82 ? 8.467 4.003 -16.404 1.00 96.56 82 ALA A N 1
ATOM 599 C CA . ALA A 1 82 ? 9.208 5.216 -16.084 1.00 96.56 82 ALA A CA 1
ATOM 600 C C . ALA A 1 82 ? 10.718 4.976 -16.127 1.00 96.56 82 ALA A C 1
ATOM 602 O O . ALA A 1 82 ? 11.180 3.842 -16.009 1.00 96.56 82 ALA A O 1
ATOM 603 N N . THR A 1 83 ? 11.484 6.054 -16.286 1.00 95.94 83 THR A N 1
ATOM 604 C CA . THR A 1 83 ? 12.944 5.996 -16.213 1.00 95.94 83 THR A CA 1
ATOM 605 C C . THR A 1 83 ? 13.393 6.016 -14.757 1.00 95.94 83 THR A C 1
ATOM 607 O O . THR A 1 83 ? 13.087 6.967 -14.041 1.00 95.94 83 THR A O 1
ATOM 610 N N . VAL A 1 84 ? 14.135 4.989 -14.342 1.00 96.38 84 VAL A N 1
ATOM 611 C CA . VAL A 1 84 ? 14.788 4.904 -13.030 1.00 96.38 84 VAL A CA 1
ATOM 612 C C . VAL A 1 84 ? 16.229 4.451 -13.231 1.00 96.38 84 VAL A C 1
ATOM 614 O O . VAL A 1 84 ? 16.478 3.410 -13.846 1.00 96.38 84 VAL A O 1
ATOM 617 N N . GLY A 1 85 ? 17.195 5.239 -12.757 1.00 93.06 85 GLY A N 1
ATOM 618 C CA . GLY A 1 85 ? 18.619 4.950 -12.940 1.00 93.06 85 GLY A CA 1
ATOM 619 C C . GLY A 1 85 ? 19.014 4.778 -14.413 1.00 93.06 85 GLY A C 1
ATOM 620 O O . GLY A 1 85 ? 19.828 3.916 -14.739 1.00 93.06 85 GLY A O 1
ATOM 621 N N . GLY A 1 86 ? 18.382 5.535 -15.317 1.00 92.12 86 GLY A N 1
ATOM 622 C CA . GLY A 1 86 ? 18.611 5.466 -16.767 1.00 92.12 86 GLY A CA 1
ATOM 623 C C . GLY A 1 86 ? 17.928 4.306 -17.508 1.00 92.12 86 GLY A C 1
ATOM 624 O O . GLY A 1 86 ? 17.990 4.268 -18.735 1.00 92.12 86 GLY A O 1
ATOM 625 N N . ASN A 1 87 ? 17.240 3.395 -16.811 1.00 92.94 87 ASN A N 1
ATOM 626 C CA . ASN A 1 87 ? 16.495 2.292 -17.425 1.00 92.94 87 ASN A CA 1
ATOM 627 C C . ASN A 1 87 ? 14.999 2.603 -17.465 1.00 92.94 87 ASN A C 1
ATOM 629 O O . ASN A 1 87 ? 14.448 3.098 -16.487 1.00 92.94 87 ASN A O 1
ATOM 633 N N . SER A 1 88 ? 14.326 2.269 -18.567 1.00 94.75 88 SER A N 1
ATOM 634 C CA . SER A 1 88 ? 12.860 2.278 -18.616 1.00 94.75 88 SER A CA 1
ATOM 635 C C . SER A 1 88 ? 12.331 1.005 -17.964 1.00 94.75 88 SER A C 1
ATOM 637 O O . SER A 1 88 ? 12.632 -0.083 -18.442 1.00 94.75 88 SER A O 1
ATOM 639 N N . VAL A 1 89 ? 11.561 1.125 -16.886 1.00 95.88 89 VAL A N 1
ATOM 640 C CA . VAL A 1 89 ? 11.088 -0.004 -16.066 1.00 95.88 89 VAL A CA 1
ATOM 641 C C . VAL A 1 89 ? 9.614 0.125 -15.737 1.00 95.88 89 VAL A C 1
ATOM 643 O O . VAL A 1 89 ? 9.103 1.243 -15.647 1.00 95.88 89 VAL A O 1
ATOM 646 N N . LEU A 1 90 ? 8.929 -1.000 -15.514 1.00 96.94 90 LEU A N 1
ATOM 647 C CA . LEU A 1 90 ? 7.605 -0.967 -14.902 1.00 96.94 90 LEU A CA 1
ATOM 648 C C . LEU A 1 90 ? 7.731 -0.502 -13.449 1.00 96.94 90 LEU A C 1
ATOM 650 O O . LEU A 1 90 ? 8.508 -1.057 -12.670 1.00 96.94 90 LEU A O 1
ATOM 654 N N . THR A 1 91 ? 6.940 0.502 -13.089 1.00 98.12 91 THR A N 1
ATOM 655 C CA . THR A 1 91 ? 6.817 1.017 -11.726 1.00 98.12 91 THR A CA 1
ATOM 656 C C . THR A 1 91 ? 5.388 0.874 -11.225 1.00 98.12 91 THR A C 1
ATOM 658 O O . THR A 1 91 ? 4.449 0.974 -12.013 1.00 98.12 91 THR A O 1
ATOM 661 N N . LEU 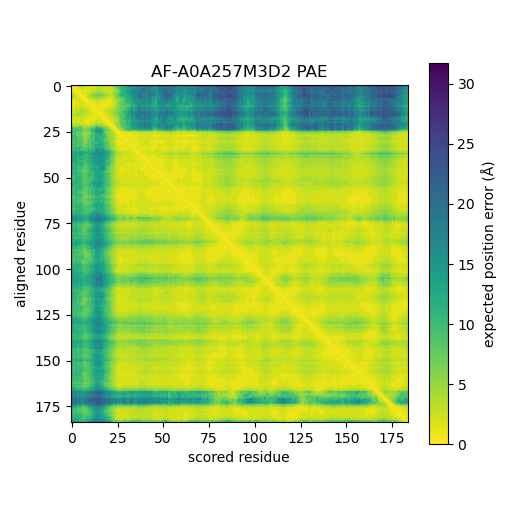A 1 92 ? 5.231 0.666 -9.920 1.00 98.62 92 LEU A N 1
ATOM 662 C CA . LEU A 1 92 ? 3.966 0.682 -9.198 1.00 98.62 92 LEU A CA 1
ATOM 663 C C . LEU A 1 92 ? 4.059 1.747 -8.108 1.00 98.62 92 LEU A C 1
ATOM 665 O O . LEU A 1 92 ? 4.874 1.633 -7.195 1.00 98.62 92 LEU A O 1
ATOM 669 N N . THR A 1 93 ? 3.235 2.785 -8.209 1.00 98.75 93 THR A N 1
ATOM 670 C CA . THR A 1 93 ? 3.077 3.799 -7.166 1.00 98.75 93 THR A CA 1
ATOM 671 C C . THR A 1 93 ? 1.768 3.579 -6.435 1.00 98.75 93 THR A C 1
ATOM 673 O O . THR A 1 93 ? 0.733 3.405 -7.074 1.00 98.75 93 THR A O 1
ATOM 676 N N . LEU A 1 94 ? 1.814 3.581 -5.106 1.00 98.75 94 LEU A N 1
ATOM 677 C CA . LEU A 1 94 ? 0.648 3.358 -4.259 1.00 98.75 94 LEU A CA 1
ATOM 678 C C . LEU A 1 94 ? 0.758 4.124 -2.934 1.00 98.75 94 LEU A C 1
ATOM 680 O O . LEU A 1 94 ? 1.874 4.455 -2.511 1.00 98.75 94 LEU A O 1
ATOM 684 N N . PRO A 1 95 ? -0.372 4.421 -2.274 1.00 98.62 95 PRO A N 1
ATOM 685 C CA . PRO A 1 95 ? -0.373 4.994 -0.935 1.00 98.62 95 PRO A CA 1
ATOM 686 C C . PRO A 1 95 ? 0.058 3.947 0.089 1.00 98.62 95 PRO A C 1
ATOM 688 O O . PRO A 1 95 ? -0.344 2.790 0.008 1.00 98.62 95 PRO A O 1
ATOM 691 N N . VAL A 1 96 ? 0.833 4.366 1.081 1.00 98.50 96 VAL A N 1
ATOM 692 C CA . VAL A 1 96 ? 1.114 3.579 2.287 1.00 98.50 96 VAL A CA 1
ATOM 693 C C . VAL A 1 96 ? 0.892 4.449 3.511 1.00 98.50 96 VAL A C 1
ATOM 695 O O . VAL A 1 96 ? 1.025 5.674 3.435 1.00 98.50 96 VAL A O 1
ATOM 698 N N . ARG A 1 97 ? 0.620 3.827 4.659 1.00 98.06 97 ARG A N 1
ATOM 699 C CA . ARG A 1 97 ? 0.593 4.526 5.950 1.00 98.06 97 ARG A CA 1
ATOM 700 C C . ARG A 1 97 ? 1.933 5.210 6.247 1.00 98.06 97 ARG A C 1
ATOM 702 O O . ARG A 1 97 ? 3.008 4.666 5.986 1.00 98.06 97 ARG A O 1
ATOM 709 N N . ASN A 1 98 ? 1.868 6.421 6.792 1.00 97.31 98 ASN A N 1
ATOM 710 C CA . ASN A 1 98 ? 3.045 7.215 7.138 1.00 97.31 98 ASN A CA 1
ATOM 711 C C . ASN A 1 98 ? 3.978 6.456 8.084 1.00 97.31 98 ASN A C 1
ATOM 713 O O . ASN A 1 98 ? 3.535 5.828 9.038 1.00 97.31 98 ASN A O 1
ATOM 717 N N . GLY A 1 99 ? 5.284 6.557 7.837 1.00 93.44 99 GLY A N 1
ATOM 718 C CA . GLY A 1 99 ? 6.297 5.871 8.640 1.00 93.44 99 GLY A CA 1
ATOM 719 C C . GLY A 1 99 ? 6.594 4.436 8.202 1.00 93.44 99 GLY A C 1
ATOM 720 O O . GLY A 1 99 ? 7.562 3.874 8.705 1.00 93.44 99 GLY A O 1
ATOM 721 N N . ALA A 1 100 ? 5.858 3.874 7.233 1.00 96.69 100 ALA A N 1
ATOM 722 C CA . ALA A 1 100 ? 6.195 2.572 6.668 1.00 96.69 100 ALA A CA 1
ATOM 723 C C . ALA A 1 100 ? 7.632 2.576 6.120 1.00 96.69 100 ALA A C 1
ATOM 725 O O . ALA A 1 100 ? 8.006 3.427 5.310 1.00 96.69 100 ALA A O 1
ATOM 726 N N . THR A 1 101 ? 8.448 1.620 6.547 1.00 96.88 101 THR A N 1
ATOM 727 C CA . THR A 1 101 ? 9.812 1.414 6.045 1.00 96.88 101 THR A CA 1
ATOM 728 C C . THR A 1 101 ? 9.880 0.066 5.362 1.00 96.88 101 THR A C 1
ATOM 730 O O . THR A 1 101 ? 9.493 -0.923 5.980 1.00 96.88 101 THR A O 1
ATOM 733 N N . PHE A 1 102 ? 10.366 0.031 4.124 1.00 97.56 102 PHE A N 1
ATOM 734 C CA . PHE A 1 102 ? 10.492 -1.187 3.332 1.00 97.56 102 PHE A CA 1
ATOM 735 C C . PHE A 1 102 ? 11.904 -1.755 3.430 1.00 97.56 102 PHE A C 1
ATOM 737 O O . PHE A 1 102 ? 12.872 -1.032 3.678 1.00 97.56 102 PHE A O 1
ATOM 744 N N . THR A 1 103 ? 12.000 -3.071 3.330 1.00 96.31 103 THR A N 1
ATOM 745 C CA . THR A 1 103 ? 13.253 -3.808 3.266 1.00 96.31 103 THR A CA 1
ATOM 746 C C . THR A 1 103 ? 13.098 -4.927 2.255 1.00 96.31 103 THR A C 1
ATOM 748 O O . THR A 1 103 ? 12.074 -5.613 2.229 1.00 96.31 103 THR A O 1
ATOM 751 N N . ASP A 1 104 ? 14.149 -5.114 1.471 1.00 93.38 104 ASP A N 1
ATOM 752 C CA . ASP A 1 104 ? 14.264 -6.187 0.499 1.00 93.38 104 ASP A CA 1
ATOM 753 C C . ASP A 1 104 ? 14.360 -7.552 1.204 1.00 93.38 104 ASP A C 1
ATOM 755 O O . ASP A 1 104 ? 15.270 -7.802 2.006 1.00 93.38 104 ASP A O 1
ATOM 759 N N . ASP A 1 105 ? 13.400 -8.431 0.923 1.00 91.75 105 ASP A N 1
ATOM 760 C CA . ASP A 1 105 ? 13.422 -9.837 1.310 1.00 91.75 105 ASP A CA 1
ATOM 761 C C . ASP A 1 105 ? 13.895 -10.681 0.124 1.00 91.75 105 ASP A C 1
ATOM 763 O O . ASP A 1 105 ? 13.103 -11.186 -0.674 1.00 91.75 105 ASP A O 1
ATOM 767 N N . LEU A 1 106 ? 15.209 -10.902 0.073 1.00 85.00 106 LEU A N 1
ATOM 768 C CA . LEU A 1 106 ? 15.880 -11.721 -0.941 1.00 85.00 106 LEU A CA 1
ATOM 769 C C . LEU A 1 106 ? 15.446 -13.197 -0.943 1.00 85.00 106 LEU A C 1
ATOM 771 O O . LEU A 1 106 ? 15.757 -13.932 -1.877 1.00 85.00 106 LEU A O 1
ATOM 775 N N . THR A 1 107 ? 14.768 -13.676 0.105 1.00 88.31 107 THR A N 1
ATOM 776 C CA . THR A 1 107 ? 14.278 -15.063 0.142 1.00 88.31 107 THR A CA 1
ATOM 777 C C . THR A 1 107 ? 13.001 -15.184 -0.674 1.00 88.31 107 THR A C 1
ATOM 779 O O . THR A 1 107 ? 12.824 -16.139 -1.434 1.00 88.31 107 THR A O 1
ATOM 782 N N . THR A 1 108 ? 12.102 -14.212 -0.524 1.00 88.44 108 THR A N 1
ATOM 783 C CA . THR A 1 108 ? 10.812 -14.193 -1.221 1.00 88.44 108 THR A CA 1
ATOM 784 C C . THR A 1 108 ? 10.804 -13.323 -2.472 1.00 88.44 108 THR A C 1
ATOM 786 O O . THR A 1 108 ? 9.845 -13.413 -3.228 1.00 88.44 108 THR A O 1
ATOM 789 N N . HIS A 1 109 ? 11.875 -12.564 -2.725 1.00 91.44 109 HIS A N 1
ATOM 790 C CA . HIS A 1 109 ? 12.005 -11.605 -3.828 1.00 91.44 109 HIS A CA 1
ATOM 791 C C . HIS A 1 109 ? 10.887 -10.542 -3.749 1.00 91.44 109 HIS A C 1
ATOM 793 O O . HIS A 1 109 ? 10.137 -10.306 -4.697 1.00 91.44 109 HIS A O 1
ATOM 799 N N . GLU A 1 110 ? 10.706 -9.959 -2.557 1.00 95.00 110 GLU A N 1
ATOM 800 C CA . GLU A 1 110 ? 9.663 -8.967 -2.259 1.00 95.00 110 GLU A CA 1
ATOM 801 C C . GLU A 1 110 ? 10.250 -7.760 -1.522 1.00 95.00 110 GLU A C 1
ATOM 803 O O . GLU A 1 110 ? 11.153 -7.913 -0.708 1.00 95.00 110 GLU A O 1
ATOM 808 N N . GLU A 1 111 ? 9.647 -6.584 -1.694 1.00 97.38 111 GLU A N 1
ATOM 809 C CA . GLU A 1 111 ? 9.844 -5.465 -0.761 1.00 97.38 111 GLU A CA 1
ATOM 810 C C . GLU A 1 111 ? 8.791 -5.553 0.344 1.00 97.38 111 GLU A C 1
ATOM 812 O O . GLU A 1 111 ? 7.585 -5.470 0.075 1.00 97.38 111 GLU A O 1
ATOM 817 N N . VAL A 1 112 ? 9.232 -5.719 1.590 1.00 97.50 112 VAL A N 1
ATOM 818 C CA . VAL A 1 112 ? 8.350 -5.936 2.743 1.00 97.50 112 VAL A CA 1
ATOM 819 C C . VAL A 1 112 ? 8.472 -4.778 3.719 1.00 97.50 112 VAL A C 1
ATOM 821 O O . VAL A 1 112 ? 9.573 -4.390 4.108 1.00 97.50 112 VAL A O 1
ATOM 824 N N . SER A 1 113 ? 7.344 -4.213 4.146 1.00 97.94 113 SER A N 1
ATOM 825 C CA . SER A 1 113 ? 7.370 -3.178 5.173 1.00 97.94 113 SER A CA 1
ATOM 826 C C . SER A 1 113 ? 7.556 -3.760 6.574 1.00 97.94 113 SER A C 1
ATOM 828 O O . SER A 1 113 ? 7.057 -4.839 6.896 1.00 97.94 113 SER A O 1
ATOM 830 N N . ALA A 1 114 ? 8.161 -2.982 7.469 1.00 95.50 114 ALA A N 1
ATOM 831 C CA . ALA A 1 114 ? 7.945 -3.166 8.900 1.00 95.50 114 ALA A CA 1
ATOM 832 C C . ALA A 1 114 ? 6.454 -2.985 9.248 1.00 95.50 114 ALA A C 1
ATOM 834 O O . ALA A 1 114 ? 5.710 -2.328 8.511 1.00 95.50 114 ALA A O 1
ATOM 835 N N . LEU A 1 115 ? 6.031 -3.530 10.394 1.00 93.62 115 LEU A N 1
ATOM 836 C CA . LEU A 1 115 ? 4.682 -3.316 10.915 1.00 93.62 115 LEU A CA 1
ATOM 837 C C . LEU A 1 115 ? 4.446 -1.812 11.127 1.00 93.62 115 LEU A C 1
ATOM 839 O O . LEU A 1 115 ? 5.181 -1.159 11.868 1.00 93.62 115 LEU A O 1
ATOM 843 N N . THR A 1 116 ? 3.430 -1.258 10.473 1.00 94.19 116 THR A N 1
ATOM 844 C CA . THR A 1 116 ? 3.041 0.156 10.570 1.00 94.19 116 THR A CA 1
ATOM 845 C C . THR A 1 116 ? 1.530 0.242 10.647 1.00 94.19 116 THR A C 1
ATOM 847 O O . THR A 1 116 ? 0.849 -0.263 9.764 1.00 94.19 116 THR A O 1
ATOM 850 N N . ASP A 1 117 ? 1.001 0.875 11.696 1.00 92.88 117 ASP A N 1
ATOM 851 C CA . ASP A 1 117 ? -0.445 0.983 11.942 1.00 92.88 117 ASP A CA 1
ATOM 852 C C . ASP A 1 117 ? -1.184 -0.369 11.866 1.00 92.88 117 ASP A C 1
ATOM 854 O O . ASP A 1 117 ? -2.315 -0.445 11.396 1.00 92.88 117 ASP A O 1
ATOM 858 N N . GLY A 1 118 ? -0.531 -1.447 12.317 1.00 91.06 118 GLY A N 1
ATOM 859 C CA . GLY A 1 118 ? -1.086 -2.803 12.262 1.00 91.06 118 GLY A CA 1
ATOM 860 C C . GLY A 1 118 ? -1.034 -3.455 10.878 1.00 91.06 118 GLY A C 1
ATOM 861 O O . GLY A 1 118 ? -1.658 -4.488 10.691 1.00 91.06 118 GLY A O 1
ATOM 862 N N . LEU A 1 119 ? -0.310 -2.870 9.920 1.00 95.94 119 LEU A N 1
ATOM 863 C CA . LEU A 1 119 ? -0.211 -3.353 8.545 1.00 95.94 119 LEU A CA 1
ATOM 864 C C . LEU A 1 119 ? 1.221 -3.748 8.181 1.00 95.94 119 LEU A C 1
ATOM 866 O O . LEU A 1 119 ? 2.188 -3.077 8.556 1.00 95.94 119 LEU A O 1
ATOM 870 N N . ILE A 1 120 ? 1.330 -4.783 7.359 1.00 97.12 120 ILE A N 1
ATOM 871 C CA . ILE A 1 120 ? 2.518 -5.163 6.602 1.00 97.12 120 ILE A CA 1
ATOM 872 C C . ILE A 1 120 ? 2.162 -5.103 5.116 1.00 97.12 120 ILE A C 1
ATOM 874 O O . ILE A 1 120 ? 1.210 -5.737 4.659 1.00 97.12 120 ILE A O 1
ATOM 878 N N . TYR A 1 121 ? 2.953 -4.351 4.358 1.00 98.50 121 TYR A N 1
ATOM 879 C CA . TYR A 1 121 ? 2.879 -4.281 2.905 1.00 98.50 121 TYR A CA 1
ATOM 880 C C . TYR A 1 121 ? 3.907 -5.237 2.312 1.00 98.50 121 TYR A C 1
ATOM 882 O O . TYR A 1 121 ? 5.055 -5.261 2.750 1.00 98.50 121 TYR A O 1
ATOM 890 N N . ARG A 1 122 ? 3.510 -5.988 1.289 1.00 97.88 122 ARG A N 1
ATOM 891 C CA . ARG A 1 122 ? 4.391 -6.859 0.507 1.00 97.88 122 ARG A CA 1
ATOM 892 C C . ARG A 1 122 ? 4.262 -6.512 -0.960 1.00 97.88 122 ARG A C 1
ATOM 894 O O . ARG A 1 122 ? 3.188 -6.698 -1.539 1.00 97.88 122 ARG A O 1
ATOM 901 N N . ILE A 1 123 ? 5.329 -6.002 -1.557 1.00 98.38 123 ILE A N 1
ATOM 902 C CA . ILE A 1 123 ? 5.362 -5.682 -2.981 1.00 98.38 123 ILE A CA 1
ATOM 903 C C . ILE A 1 123 ? 6.041 -6.825 -3.713 1.00 98.38 123 ILE A C 1
ATOM 905 O O . ILE A 1 123 ? 7.167 -7.190 -3.398 1.00 98.38 123 ILE A O 1
ATOM 909 N N . GLN A 1 124 ? 5.338 -7.393 -4.686 1.00 97.81 124 GLN A N 1
ATOM 910 C CA . GLN A 1 124 ? 5.773 -8.590 -5.395 1.00 97.81 124 GLN A CA 1
ATOM 911 C C . GLN A 1 124 ? 5.801 -8.331 -6.895 1.00 97.81 124 GLN A C 1
ATOM 913 O O . GLN A 1 124 ? 4.931 -7.623 -7.413 1.00 97.81 124 GLN A O 1
ATOM 918 N N . GLY A 1 125 ? 6.740 -8.970 -7.592 1.00 96.12 125 GLY A N 1
ATOM 919 C CA . GLY A 1 125 ? 6.838 -8.913 -9.044 1.00 96.12 125 GLY A CA 1
ATOM 920 C C . GLY A 1 125 ? 6.874 -10.289 -9.707 1.00 96.12 125 GLY A C 1
ATOM 921 O O . GLY A 1 125 ? 7.306 -11.271 -9.108 1.00 96.12 125 GLY A O 1
ATOM 922 N N . THR A 1 126 ? 6.409 -10.366 -10.950 1.00 95.06 126 THR A N 1
ATOM 923 C CA . THR A 1 126 ? 6.401 -11.586 -11.776 1.00 95.06 126 THR A CA 1
ATOM 924 C C . THR A 1 126 ? 6.434 -11.233 -13.263 1.00 95.06 126 THR A C 1
ATOM 926 O O . THR A 1 126 ? 6.048 -10.130 -13.637 1.00 95.06 126 THR A O 1
ATOM 929 N N . THR A 1 127 ? 6.858 -12.162 -14.117 1.00 93.62 127 THR A N 1
ATOM 930 C CA . THR A 1 127 ? 6.767 -12.048 -15.585 1.00 93.62 127 THR A CA 1
ATOM 931 C C . THR A 1 127 ? 5.607 -12.851 -16.176 1.00 93.62 127 THR A C 1
ATOM 933 O O . THR A 1 127 ? 5.315 -12.715 -17.363 1.00 93.62 127 THR A O 1
ATOM 936 N N . ASP A 1 128 ? 4.932 -13.688 -15.378 1.00 92.44 128 ASP A N 1
ATOM 937 C CA . ASP A 1 128 ? 3.995 -14.703 -15.878 1.00 92.44 128 ASP A CA 1
ATOM 938 C C . ASP A 1 128 ? 2.692 -14.837 -15.067 1.00 92.44 128 ASP A C 1
ATOM 940 O O . ASP A 1 128 ? 1.858 -15.684 -15.387 1.00 92.44 128 ASP A O 1
ATOM 944 N N . LEU A 1 129 ? 2.507 -14.011 -14.027 1.00 93.62 129 LEU A N 1
ATOM 945 C CA . LEU A 1 129 ? 1.377 -14.058 -13.082 1.00 93.62 129 LEU A CA 1
ATOM 946 C C . LEU A 1 129 ? 1.294 -15.344 -12.241 1.00 93.62 129 LEU A C 1
ATOM 948 O O . LEU A 1 129 ? 0.322 -15.535 -11.506 1.00 93.62 129 LEU A O 1
ATOM 952 N N . SER A 1 130 ? 2.319 -16.195 -12.292 1.00 92.38 130 SER A N 1
ATOM 953 C CA . SER A 1 130 ? 2.378 -17.481 -11.603 1.00 92.38 130 SER A CA 1
ATOM 954 C C . SER A 1 130 ? 3.458 -17.475 -10.517 1.00 92.38 130 SER A C 1
ATOM 956 O O . SER A 1 130 ? 3.138 -17.600 -9.330 1.00 92.38 130 SER A O 1
ATOM 958 N N . ALA A 1 131 ? 4.714 -17.229 -10.893 1.00 90.81 131 ALA A N 1
ATOM 959 C CA . ALA A 1 131 ? 5.867 -17.227 -10.007 1.00 90.81 131 ALA A CA 1
ATOM 960 C C . ALA A 1 131 ? 6.234 -15.784 -9.639 1.00 90.81 131 ALA A C 1
ATOM 962 O O . ALA A 1 131 ? 6.700 -15.004 -10.470 1.00 90.81 131 ALA A O 1
ATOM 963 N N . TRP A 1 132 ? 5.998 -15.416 -8.380 1.00 93.56 132 TRP A N 1
ATOM 964 C CA . TRP A 1 132 ? 6.249 -14.071 -7.856 1.00 93.56 132 TRP A CA 1
ATOM 965 C C . TRP A 1 132 ? 7.682 -13.950 -7.341 1.00 93.56 132 TRP A C 1
ATOM 967 O O . TRP A 1 132 ? 7.893 -13.912 -6.136 1.00 93.56 132 TRP A O 1
ATOM 977 N N . THR A 1 133 ? 8.648 -13.989 -8.260 1.00 91.94 133 THR A N 1
ATOM 978 C CA . THR A 1 133 ? 10.084 -14.118 -7.957 1.00 91.94 133 THR A CA 1
ATOM 979 C C . THR A 1 133 ? 10.939 -12.983 -8.525 1.00 91.94 133 THR A C 1
ATOM 981 O O . THR A 1 133 ? 12.155 -13.130 -8.606 1.00 91.94 133 THR A O 1
ATOM 984 N N . LEU A 1 134 ? 10.341 -11.895 -9.025 1.00 92.81 134 LEU A N 1
ATOM 985 C CA . LEU A 1 134 ? 11.139 -10.753 -9.482 1.00 92.81 134 LEU A CA 1
ATOM 986 C C . LEU A 1 134 ? 11.614 -9.927 -8.291 1.00 92.81 134 LEU A C 1
ATOM 988 O O . LEU A 1 134 ? 10.784 -9.518 -7.487 1.00 92.81 134 LEU A O 1
ATOM 992 N N . ASP A 1 135 ? 12.904 -9.591 -8.274 1.00 92.62 135 ASP A N 1
ATOM 993 C CA . ASP A 1 135 ? 13.507 -8.674 -7.302 1.00 92.62 135 ASP A CA 1
ATOM 994 C C . ASP A 1 135 ? 12.971 -7.249 -7.488 1.00 92.62 135 ASP A C 1
ATOM 996 O O . ASP A 1 135 ? 13.497 -6.436 -8.259 1.00 92.62 135 ASP A O 1
ATOM 1000 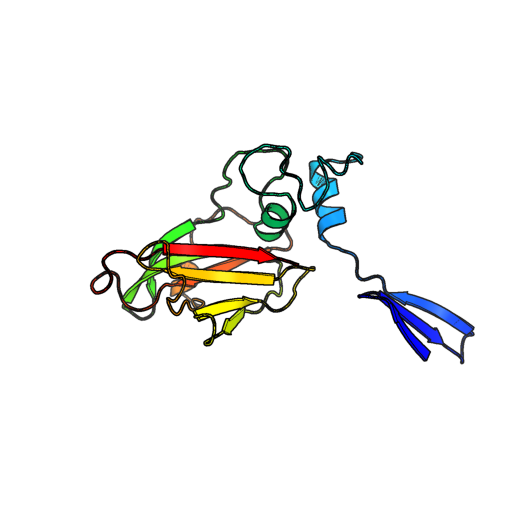N N . VAL A 1 136 ? 11.864 -6.961 -6.810 1.00 95.00 136 VAL A N 1
ATOM 1001 C CA . VAL A 1 136 ? 11.293 -5.620 -6.734 1.00 95.00 136 VAL A CA 1
ATOM 1002 C C . VAL A 1 136 ? 12.183 -4.760 -5.848 1.00 95.00 136 VAL A C 1
ATOM 1004 O O . VAL A 1 136 ? 12.707 -5.230 -4.851 1.00 95.00 136 VAL A O 1
ATOM 1007 N N . SER A 1 137 ? 12.333 -3.484 -6.198 1.00 95.81 137 SER A N 1
ATOM 1008 C CA . SER A 1 137 ? 13.012 -2.512 -5.333 1.00 95.81 137 SER A CA 1
ATOM 1009 C C . SER A 1 137 ? 12.211 -1.228 -5.197 1.00 95.81 137 SER A C 1
ATOM 1011 O O . SER A 1 137 ? 11.495 -0.824 -6.122 1.00 95.81 137 SER A O 1
ATOM 1013 N N . GLU A 1 138 ? 12.335 -0.556 -4.056 1.00 97.50 138 GLU A N 1
ATOM 1014 C CA . GLU A 1 138 ? 11.806 0.798 -3.905 1.00 97.50 138 GLU A CA 1
ATOM 1015 C C . GLU A 1 138 ? 12.608 1.814 -4.744 1.00 97.50 138 GLU A C 1
ATOM 1017 O O . GLU A 1 138 ? 13.840 1.848 -4.740 1.00 97.50 138 GLU A O 1
ATOM 1022 N N . VAL A 1 139 ? 11.905 2.703 -5.452 1.00 97.75 139 VAL A N 1
ATOM 1023 C CA . VAL A 1 139 ? 12.515 3.876 -6.083 1.00 97.75 139 VAL A CA 1
ATOM 1024 C C . VAL A 1 139 ? 12.826 4.901 -4.994 1.00 97.75 139 VAL A C 1
ATOM 1026 O O . VAL A 1 139 ? 11.924 5.507 -4.409 1.00 97.75 139 VAL A O 1
ATOM 1029 N N . GLY A 1 140 ? 14.120 5.102 -4.737 1.00 94.50 140 GLY A N 1
ATOM 1030 C CA . GLY A 1 140 ? 14.611 6.028 -3.721 1.00 94.50 140 GLY A CA 1
ATOM 1031 C C . GLY A 1 140 ? 14.102 7.463 -3.896 1.00 94.50 140 GLY A C 1
ATOM 1032 O O . GLY A 1 140 ? 13.719 7.899 -4.983 1.00 94.50 140 GLY A O 1
ATOM 1033 N N . ALA A 1 141 ? 14.105 8.221 -2.799 1.00 93.88 141 ALA A N 1
ATOM 1034 C CA . ALA A 1 141 ? 13.704 9.621 -2.823 1.00 93.88 141 ALA A CA 1
ATOM 1035 C C . ALA A 1 141 ? 14.581 10.455 -3.769 1.00 93.88 141 ALA A C 1
ATOM 1037 O O . ALA A 1 141 ? 15.806 10.354 -3.739 1.00 93.88 141 ALA A O 1
ATOM 1038 N N . GLY A 1 142 ? 13.950 11.314 -4.570 1.00 96.12 142 GLY A N 1
ATOM 1039 C CA . GLY A 1 142 ? 14.638 12.203 -5.498 1.00 96.12 142 GLY A CA 1
ATOM 1040 C C . GLY A 1 142 ? 13.818 12.495 -6.750 1.00 96.12 142 GLY A C 1
ATOM 1041 O O . GLY A 1 142 ? 12.673 12.065 -6.881 1.00 96.12 142 GLY A O 1
ATOM 1042 N N . ALA A 1 143 ? 14.443 13.197 -7.696 1.00 97.06 143 ALA A N 1
ATOM 1043 C CA . ALA A 1 143 ? 13.778 13.740 -8.879 1.00 97.06 143 ALA A CA 1
ATOM 1044 C C . ALA A 1 143 ? 13.070 12.684 -9.748 1.00 97.06 143 ALA A C 1
ATOM 1046 O O . ALA A 1 143 ? 12.012 12.970 -10.301 1.00 97.06 143 ALA A O 1
ATOM 1047 N N . GLU A 1 144 ? 13.621 11.470 -9.864 1.00 97.25 144 GLU A N 1
ATOM 1048 C CA . GLU A 1 144 ? 12.988 10.385 -10.630 1.00 97.25 144 GLU A CA 1
ATOM 1049 C C . GLU A 1 144 ? 11.660 9.961 -9.992 1.00 97.25 144 GLU A C 1
ATOM 1051 O O . GLU A 1 144 ? 10.631 9.908 -10.668 1.00 97.25 144 GLU A O 1
ATOM 1056 N N . ARG A 1 145 ? 11.654 9.736 -8.672 1.00 97.50 145 ARG A N 1
ATOM 1057 C CA . ARG A 1 145 ? 10.436 9.420 -7.921 1.00 97.50 145 ARG A CA 1
ATOM 1058 C C . ARG A 1 145 ? 9.435 10.570 -7.983 1.00 97.50 145 ARG A C 1
ATOM 1060 O O . ARG A 1 145 ? 8.259 10.334 -8.237 1.00 97.50 145 ARG A O 1
ATOM 1067 N N . ASP A 1 146 ? 9.893 11.804 -7.804 1.00 97.56 146 ASP A N 1
ATOM 1068 C CA . ASP A 1 146 ? 9.020 12.979 -7.827 1.00 97.56 146 ASP A CA 1
ATOM 1069 C C . ASP A 1 146 ? 8.362 13.154 -9.209 1.00 97.56 146 ASP A C 1
ATOM 1071 O O . ASP A 1 146 ? 7.169 13.434 -9.301 1.00 97.56 146 ASP A O 1
ATOM 1075 N N . ALA A 1 147 ? 9.096 12.893 -10.296 1.00 97.69 147 ALA A N 1
ATOM 1076 C CA . ALA A 1 147 ? 8.548 12.879 -11.652 1.00 97.69 147 ALA A CA 1
ATOM 1077 C C . ALA A 1 147 ? 7.549 11.728 -11.877 1.00 97.69 147 ALA A C 1
ATOM 1079 O O . ALA A 1 147 ? 6.554 11.891 -12.589 1.00 97.69 147 ALA A O 1
ATOM 1080 N N . ILE A 1 148 ? 7.774 10.561 -11.266 1.00 98.12 148 ILE A N 1
ATOM 1081 C CA . ILE A 1 148 ? 6.827 9.438 -11.310 1.00 98.12 148 ILE A CA 1
ATOM 1082 C C . ILE A 1 148 ? 5.526 9.785 -10.576 1.00 98.12 148 ILE A C 1
ATOM 1084 O O . ILE A 1 148 ? 4.447 9.441 -11.062 1.00 98.12 148 ILE A O 1
ATOM 1088 N N . GLN A 1 149 ? 5.613 10.486 -9.452 1.00 97.94 149 GLN A N 1
ATOM 1089 C CA . GLN A 1 149 ? 4.462 10.832 -8.614 1.00 97.94 149 GLN A CA 1
ATOM 1090 C C . GLN A 1 149 ? 3.761 12.131 -9.042 1.00 97.94 149 GLN A C 1
ATOM 1092 O O . GLN A 1 149 ? 2.688 12.458 -8.533 1.00 97.94 149 GLN A O 1
ATOM 1097 N N . LEU A 1 150 ? 4.337 12.871 -9.991 1.00 97.38 150 LEU A N 1
ATOM 1098 C CA . LEU A 1 150 ? 3.783 14.130 -10.468 1.00 97.38 150 LEU A CA 1
ATOM 1099 C C . LEU A 1 150 ? 2.371 13.943 -11.042 1.00 97.38 150 LEU A C 1
ATOM 1101 O O . LEU A 1 150 ? 2.150 13.141 -11.949 1.00 97.38 150 LEU A O 1
ATOM 1105 N N . GLY A 1 151 ? 1.429 14.739 -10.534 1.00 96.75 151 GLY A N 1
ATOM 1106 C CA . GLY A 1 151 ? 0.040 14.755 -10.996 1.00 96.75 151 GLY A CA 1
ATOM 1107 C C . GLY A 1 151 ? -0.846 13.655 -10.411 1.00 96.75 151 GLY A C 1
ATOM 1108 O O . GLY A 1 151 ? -2.014 13.582 -10.786 1.00 96.75 151 GLY A O 1
ATOM 1109 N N . LEU A 1 152 ? -0.331 12.822 -9.498 1.00 97.94 152 LEU A N 1
ATOM 1110 C CA . LEU A 1 152 ? -1.173 11.875 -8.773 1.00 97.94 152 LEU A CA 1
ATOM 1111 C C . LEU A 1 152 ? -2.159 12.606 -7.843 1.00 97.94 152 LEU A C 1
ATOM 1113 O O . LEU A 1 152 ? -1.832 13.684 -7.332 1.00 97.94 152 LEU A O 1
ATOM 1117 N N . PRO A 1 153 ? -3.353 12.033 -7.597 1.00 98.06 153 PRO A N 1
ATOM 1118 C CA . PRO A 1 153 ? -4.326 12.602 -6.669 1.00 98.06 153 PRO A CA 1
ATOM 1119 C C . PRO A 1 153 ? -3.727 12.827 -5.280 1.00 98.06 153 PRO A C 1
ATOM 1121 O O . PRO A 1 153 ? -2.873 12.059 -4.833 1.00 98.06 153 PRO A O 1
ATOM 1124 N N . ALA A 1 154 ? -4.199 13.852 -4.571 1.00 97.69 154 ALA A N 1
ATOM 1125 C CA . ALA A 1 154 ? -3.795 14.072 -3.187 1.00 97.69 154 ALA A CA 1
ATOM 1126 C C . ALA A 1 154 ? -4.210 12.886 -2.298 1.00 97.69 154 ALA A C 1
ATOM 1128 O O . ALA A 1 154 ? -5.271 12.285 -2.492 1.00 97.69 154 ALA A O 1
ATOM 1129 N N . LEU A 1 155 ? -3.358 12.568 -1.324 1.00 98.19 155 LEU A N 1
ATOM 1130 C CA . LEU A 1 155 ? -3.652 11.588 -0.285 1.00 98.19 155 LEU A CA 1
ATOM 1131 C C . LEU A 1 155 ? -4.249 12.271 0.936 1.00 98.19 155 LEU A C 1
ATOM 1133 O O . LEU A 1 155 ? -3.946 13.434 1.216 1.00 98.19 155 LEU A O 1
ATOM 1137 N N . ASP A 1 156 ? -5.053 11.522 1.682 1.00 97.62 156 ASP A N 1
ATOM 1138 C CA . ASP A 1 156 ? -5.545 11.991 2.970 1.00 97.62 156 ASP A CA 1
ATOM 1139 C C . ASP A 1 156 ? -4.412 12.011 4.008 1.00 97.62 156 ASP A C 1
ATOM 1141 O O . ASP A 1 156 ? -3.337 11.420 3.840 1.00 97.62 156 ASP A O 1
ATOM 1145 N N . THR A 1 157 ? -4.650 12.694 5.127 1.00 96.75 157 THR A N 1
ATOM 1146 C CA . THR A 1 157 ? -3.690 12.751 6.232 1.00 96.75 157 THR A CA 1
ATOM 1147 C C . THR A 1 157 ? -3.411 11.356 6.784 1.00 96.75 157 THR A C 1
ATOM 1149 O O . THR A 1 157 ? -4.321 10.666 7.235 1.00 96.75 157 THR A O 1
ATOM 1152 N N . GLY A 1 158 ? -2.135 10.977 6.837 1.00 96.81 158 GLY A N 1
ATOM 1153 C CA . GLY A 1 158 ? -1.699 9.681 7.367 1.00 96.81 158 GLY A CA 1
ATOM 1154 C C . GLY A 1 158 ? -1.158 8.725 6.309 1.00 96.81 158 GLY A C 1
ATOM 1155 O O . GLY A 1 158 ? -0.696 7.649 6.682 1.00 96.81 158 GLY A O 1
ATOM 1156 N N . TRP A 1 159 ? -1.155 9.126 5.035 1.00 98.62 159 TRP A N 1
ATOM 1157 C CA . TRP A 1 159 ? -0.551 8.361 3.949 1.00 98.62 159 TRP A CA 1
ATOM 1158 C C . TRP A 1 159 ? 0.495 9.158 3.171 1.00 98.62 159 TRP A C 1
ATOM 1160 O O . TRP A 1 159 ? 0.448 10.386 3.085 1.00 98.62 159 TRP A O 1
ATOM 1170 N N . THR A 1 160 ? 1.424 8.426 2.564 1.00 98.25 160 THR A N 1
ATOM 1171 C CA . THR A 1 160 ? 2.433 8.933 1.627 1.00 98.25 160 THR A CA 1
ATOM 1172 C C . THR A 1 160 ? 2.504 8.021 0.411 1.00 98.25 160 THR A C 1
ATOM 1174 O O . THR A 1 160 ? 2.266 6.819 0.515 1.00 98.25 160 THR A O 1
ATOM 1177 N N . TYR A 1 161 ? 2.845 8.577 -0.752 1.00 98.62 161 TYR A N 1
ATOM 1178 C CA . TYR A 1 161 ? 3.115 7.760 -1.931 1.00 98.62 161 TYR A CA 1
ATOM 1179 C C . TYR A 1 161 ? 4.477 7.083 -1.830 1.00 98.62 161 TYR A C 1
ATOM 1181 O O . TYR A 1 161 ? 5.491 7.722 -1.533 1.00 98.62 161 TYR A O 1
ATOM 1189 N N . ARG A 1 162 ? 4.508 5.795 -2.173 1.00 98.44 162 ARG A N 1
ATOM 1190 C CA . ARG A 1 162 ? 5.734 5.028 -2.412 1.00 98.44 162 ARG A CA 1
ATOM 1191 C C . ARG A 1 162 ? 5.699 4.458 -3.810 1.00 98.44 162 ARG A C 1
ATOM 1193 O O . ARG A 1 162 ? 4.630 4.152 -4.330 1.00 98.44 162 ARG A O 1
ATOM 1200 N N . THR A 1 163 ? 6.872 4.345 -4.412 1.00 98.62 163 THR A N 1
ATOM 1201 C CA . THR A 1 163 ? 7.032 3.861 -5.779 1.00 98.62 163 THR A CA 1
ATOM 1202 C C . THR A 1 163 ? 8.000 2.697 -5.757 1.00 98.62 163 THR A C 1
ATOM 1204 O O . THR A 1 163 ? 9.110 2.827 -5.255 1.00 98.62 163 THR A O 1
ATOM 1207 N N . PHE A 1 164 ? 7.587 1.583 -6.339 1.00 98.44 164 PHE A N 1
ATOM 1208 C CA . PHE A 1 164 ? 8.376 0.368 -6.479 1.00 98.44 164 PHE A CA 1
ATOM 1209 C C . PHE A 1 164 ? 8.592 0.076 -7.953 1.00 98.44 164 PHE A C 1
ATOM 1211 O O . PHE A 1 164 ? 7.800 0.512 -8.791 1.00 98.44 164 PHE A O 1
ATOM 1218 N N . ARG A 1 165 ? 9.651 -0.653 -8.285 1.00 97.12 165 ARG A N 1
ATOM 1219 C CA . ARG A 1 165 ? 9.991 -0.990 -9.668 1.00 97.12 165 ARG A CA 1
ATOM 1220 C C . ARG A 1 165 ? 10.322 -2.461 -9.839 1.00 97.12 165 ARG A C 1
ATOM 1222 O O . ARG A 1 165 ? 10.911 -3.076 -8.955 1.00 97.12 165 ARG A O 1
ATOM 1229 N N . ALA A 1 166 ? 9.998 -2.982 -11.016 1.00 95.31 166 ALA A N 1
ATOM 1230 C CA . ALA A 1 166 ? 10.523 -4.252 -11.490 1.00 95.31 166 ALA A CA 1
ATOM 1231 C C . ALA A 1 166 ? 12.041 -4.142 -11.777 1.00 95.31 166 ALA A C 1
ATOM 1233 O O . ALA A 1 166 ? 12.552 -3.036 -12.044 1.00 95.31 166 ALA A O 1
ATOM 1234 N N . PRO A 1 167 ? 12.778 -5.267 -11.729 1.00 91.25 167 PRO A N 1
ATOM 1235 C CA . PRO A 1 167 ? 14.187 -5.299 -12.093 1.00 91.25 167 PRO A CA 1
ATOM 1236 C C . PRO A 1 167 ? 14.377 -5.127 -13.609 1.00 91.25 167 PRO A C 1
ATOM 1238 O O . PRO A 1 167 ? 13.448 -5.248 -14.402 1.00 91.25 167 PRO A O 1
ATOM 1241 N N . GLY A 1 168 ? 15.614 -4.860 -14.032 1.00 85.50 168 GLY A N 1
ATOM 1242 C CA . GLY A 1 168 ? 15.967 -4.811 -15.456 1.00 85.50 168 GLY A CA 1
ATOM 1243 C C . GLY A 1 168 ? 15.452 -3.572 -16.195 1.00 85.50 168 GLY A C 1
ATOM 1244 O O . GLY A 1 168 ? 15.427 -2.481 -15.628 1.00 85.50 168 GLY A O 1
ATOM 1245 N N . SER A 1 169 ? 15.127 -3.746 -17.481 1.00 85.75 169 SER A N 1
ATOM 1246 C C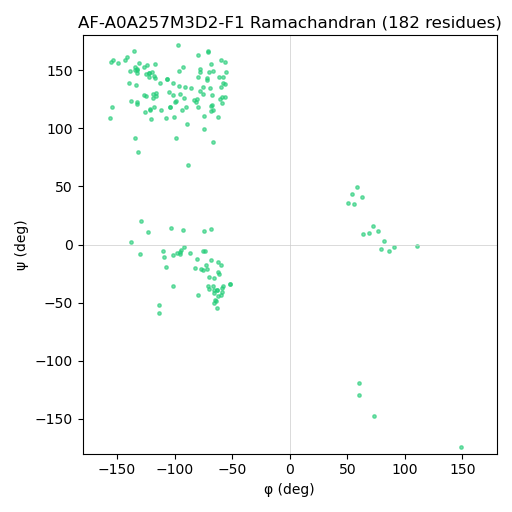A . SER A 1 169 ? 14.583 -2.741 -18.404 1.00 85.75 169 SER A CA 1
ATOM 1247 C C . SER A 1 169 ? 13.486 -3.379 -19.262 1.00 85.75 169 SER A C 1
ATOM 1249 O O . SER A 1 169 ? 13.587 -4.550 -19.632 1.00 85.75 169 SER A O 1
ATOM 1251 N N . VAL A 1 170 ? 12.487 -2.603 -19.682 1.00 85.00 170 VAL A N 1
ATOM 1252 C CA . VAL A 1 170 ? 11.425 -3.051 -20.607 1.00 85.00 170 VAL A CA 1
ATOM 1253 C C . VAL A 1 170 ? 11.965 -3.522 -21.964 1.00 85.00 170 VAL A C 1
ATOM 1255 O O . VAL A 1 170 ? 11.282 -4.222 -22.700 1.00 85.00 170 VAL A O 1
ATOM 1258 N N . SER A 1 171 ? 13.203 -3.160 -22.315 1.00 78.38 171 SER A N 1
ATOM 1259 C CA . SER A 1 171 ? 13.877 -3.667 -23.517 1.00 78.38 171 SER A CA 1
ATOM 1260 C C . SER A 1 171 ? 14.380 -5.108 -23.375 1.00 78.38 171 SER A C 1
ATOM 1262 O O . SER A 1 171 ? 14.617 -5.764 -24.386 1.00 78.38 171 SER A O 1
ATOM 1264 N N . SER A 1 172 ? 14.584 -5.588 -22.145 1.00 78.12 172 SER A N 1
ATOM 1265 C CA . SER A 1 172 ? 15.041 -6.950 -21.834 1.00 78.12 172 SER A CA 1
ATOM 1266 C C . SER A 1 172 ? 13.940 -7.839 -21.250 1.00 78.12 172 SER A C 1
ATOM 1268 O O . SER A 1 172 ? 14.068 -9.059 -21.311 1.00 78.12 172 SER A O 1
ATOM 1270 N N . SER A 1 173 ? 12.869 -7.243 -20.722 1.00 78.44 173 SER A N 1
ATOM 1271 C CA . SER A 1 173 ? 11.722 -7.941 -20.134 1.00 78.44 173 SER A CA 1
ATOM 1272 C C . SER A 1 173 ? 10.450 -7.572 -20.892 1.00 78.44 173 SER A C 1
ATOM 1274 O O . SER A 1 173 ? 9.949 -6.456 -20.785 1.00 78.44 173 SER A O 1
ATOM 1276 N N . ALA A 1 174 ? 9.922 -8.511 -21.680 1.00 75.75 174 ALA A N 1
ATOM 1277 C CA . ALA A 1 174 ? 8.743 -8.266 -22.515 1.00 75.75 174 ALA A CA 1
ATOM 1278 C C . ALA A 1 174 ? 7.433 -8.161 -21.711 1.00 75.75 174 ALA A C 1
ATOM 1280 O O . ALA A 1 174 ? 6.422 -7.693 -22.235 1.00 75.75 174 ALA A O 1
ATOM 1281 N N . SER A 1 175 ? 7.413 -8.633 -20.464 1.00 85.75 175 SER A N 1
ATOM 1282 C CA . SER A 1 175 ? 6.240 -8.598 -19.590 1.00 85.75 175 SER A CA 1
ATOM 1283 C C . SER A 1 175 ? 6.690 -8.614 -18.139 1.00 85.75 175 SER A C 1
ATOM 1285 O O . SER A 1 175 ? 7.297 -9.588 -17.713 1.00 85.75 175 SER A O 1
ATOM 1287 N N . ASP A 1 176 ? 6.356 -7.558 -17.406 1.00 93.00 176 ASP A N 1
ATOM 1288 C CA . ASP A 1 176 ? 6.488 -7.489 -15.955 1.00 93.00 176 ASP A CA 1
ATOM 1289 C C . ASP A 1 176 ? 5.107 -7.186 -15.365 1.00 93.00 176 ASP A C 1
ATOM 1291 O O . ASP A 1 176 ? 4.297 -6.468 -15.957 1.00 93.00 176 ASP A O 1
ATOM 1295 N N . PHE A 1 177 ? 4.854 -7.703 -14.172 1.00 95.69 177 PHE A N 1
ATOM 1296 C CA . PHE A 1 177 ? 3.667 -7.440 -13.377 1.00 95.69 177 PHE A CA 1
ATOM 1297 C C . PHE A 1 177 ? 4.102 -7.150 -11.948 1.00 95.69 177 PHE A C 1
ATOM 1299 O O . PHE A 1 177 ? 4.953 -7.851 -11.405 1.00 95.69 177 PHE A O 1
ATOM 1306 N N . LEU A 1 178 ? 3.493 -6.141 -11.332 1.00 97.69 178 LEU A N 1
ATOM 1307 C CA . LEU A 1 178 ? 3.709 -5.779 -9.935 1.00 97.69 178 LEU A CA 1
ATOM 1308 C C . LEU A 1 178 ? 2.376 -5.818 -9.193 1.00 97.69 178 LEU A C 1
ATOM 1310 O O . LEU A 1 178 ? 1.345 -5.434 -9.749 1.00 97.69 178 LEU A O 1
ATOM 1314 N N . ARG A 1 179 ? 2.394 -6.237 -7.928 1.00 97.31 179 ARG A N 1
ATOM 1315 C CA . ARG A 1 179 ? 1.242 -6.115 -7.026 1.00 97.31 179 ARG A CA 1
ATOM 1316 C C . ARG A 1 179 ? 1.676 -5.743 -5.619 1.00 97.31 179 ARG A C 1
ATOM 1318 O O . ARG A 1 179 ? 2.814 -5.989 -5.228 1.00 97.31 179 ARG A O 1
ATOM 1325 N N . VAL A 1 180 ? 0.717 -5.248 -4.849 1.00 97.94 180 VAL A N 1
ATOM 1326 C CA . VAL A 1 180 ? 0.805 -5.137 -3.394 1.00 97.94 180 VAL A CA 1
ATOM 1327 C C . VAL A 1 180 ? -0.093 -6.186 -2.746 1.00 97.94 180 VAL A C 1
ATOM 1329 O O . VAL A 1 180 ? -1.187 -6.468 -3.236 1.00 97.94 180 VAL A O 1
ATOM 1332 N N . LYS A 1 181 ? 0.365 -6.757 -1.637 1.00 97.00 181 LYS A N 1
ATOM 1333 C CA . LYS A 1 181 ? -0.473 -7.441 -0.653 1.00 97.00 181 LYS A CA 1
ATOM 1334 C C . LYS A 1 181 ? -0.380 -6.710 0.675 1.00 97.00 181 LYS A C 1
ATOM 1336 O O . LYS A 1 181 ? 0.691 -6.233 1.041 1.00 97.00 181 LYS A O 1
ATOM 1341 N N . VAL A 1 182 ? -1.499 -6.664 1.384 1.00 97.06 182 VAL A N 1
ATOM 1342 C CA . VAL A 1 182 ? -1.615 -6.062 2.711 1.00 97.06 182 VAL A CA 1
ATOM 1343 C C . VAL A 1 182 ? -2.036 -7.154 3.687 1.00 97.06 182 VAL A C 1
ATOM 1345 O O . VAL A 1 182 ? -2.987 -7.888 3.415 1.00 97.06 182 VAL A O 1
ATOM 1348 N N . THR A 1 183 ? -1.316 -7.277 4.797 1.00 94.19 183 THR A N 1
ATOM 1349 C CA . THR A 1 183 ? -1.612 -8.218 5.887 1.00 94.19 183 THR A CA 1
ATOM 1350 C C . THR A 1 183 ? -1.474 -7.529 7.243 1.00 94.19 183 THR A C 1
ATOM 1352 O O . THR A 1 183 ? -0.889 -6.452 7.314 1.00 94.19 183 THR A O 1
ATOM 1355 N N . GLU A 1 184 ? -1.976 -8.159 8.304 1.00 86.62 184 GLU A N 1
ATOM 1356 C CA . GLU A 1 184 ? -1.732 -7.768 9.705 1.00 86.62 184 GLU A CA 1
ATOM 1357 C C . GLU A 1 184 ? -0.656 -8.637 10.361 1.00 86.62 184 GLU A C 1
ATOM 1359 O O . GLU A 1 184 ? -0.554 -9.827 9.973 1.00 86.62 184 GLU A O 1
#

Nearest PDB structures (foldseek):
  7rbw-assembly2_B  TM=3.314E-01  e=2.855E+00  Boana punctata
  5mhf-assembly4_D  TM=3.042E-01  e=4.317E+00  Mus musculus
  5mhf-assembly2_B  TM=3.109E-01  e=4.858E+00  Mus musculus
  2wxz-assembly2_C  TM=2.188E-01  e=3.616E+00  Rattus norvegicus